Protein AF-0000000082425861 (afdb_homodimer)

Organism: NCBI:txid62609

Foldseek 3Di:
DVVVVVVVVVVVVVVVVVVCVVPPPFDKDWADWLDWADQDPFKIKTKTWIDTPPPPPPTKIFIDIATVPDDCPPPHGQWIFNASDKDKYDPDPAEMEIEEEAGTPHHDFWDWYATPVRHTGTHGYHYHYHHDD/DVVVVVVVVVVVVVVVVVVCVVPPPFDKDWADWLDWADQDPFKIKTKTWIDTPPPPDPTKIFIDIATVPDDCPPPHGQWIFNASDKDKYDPDPAEMEIEEEHGTPHHDFWDWYATPVGHTRTHGYHYHYHHDD

Sequence (266 aa):
MRKFMQVLLLLAVIAAGVLAWVFIPSHETIGQKTLEQALNDDYSLVGHRIYSTDPDAGNRFGYFILATGQSIEEQEPFLVTSDQFIRMEQTGDNTLSVTVNGRIYQYHNDLWVPKSDGKLQHFLVSATANYVRMRKFMQVLLLLAVIAAGVLAWVFIPSHETIGQKTLEQALNDDYSLVGHRIYSTDPDAGNRFGYFILATGQSIEEQEPFLVTSDQFIRMEQTGDNTLSVTVNGRIYQYHNDLWVPKSDGKLQHFLVSATANYVR

Secondary structure (DSSP, 8-state):
-HHHHHHHHHHHHHHHHHHHHHTS---EEEEEEEEEEESSSSEEEEEEEEEES-TT--SEEEEEEEETT---TT---SEEES-SS-EEEE-SSSEEEEEEES-EEEE--EEEEE-TTSPEEEEEEEEEEE---/-HHHHHHHHHHHHHHHHHHHHHTS---EEEEEEEEEEE-SSSEEEEEEEEEES-TT--SEEEEEEEETT---TT---SEEES-SS-EEEE-SSSEEEEEEES-EEEE--EEEEE-TTSPEEEEEEEEEEE---

Structure (mmCIF, N/CA/C/O backbone):
data_AF-0000000082425861-model_v1
#
loop_
_entity.id
_entity.type
_entity.pdbx_description
1 polymer 'Uncharacterized protein'
#
loop_
_atom_site.group_PDB
_atom_site.id
_atom_site.type_symbol
_atom_site.label_atom_id
_atom_site.label_alt_id
_atom_site.label_comp_id
_atom_site.label_asym_id
_atom_site.label_entity_id
_atom_site.label_seq_id
_atom_site.pdbx_PDB_ins_code
_atom_site.Cartn_x
_atom_site.Cartn_y
_atom_site.Cartn_z
_atom_site.occupancy
_atom_site.B_iso_or_equiv
_atom_site.auth_seq_id
_atom_site.auth_comp_id
_atom_site.auth_asym_id
_atom_site.auth_atom_id
_atom_site.pdbx_PDB_model_num
ATOM 1 N N . MET A 1 1 ? -10.916 44.69 21.604 1 58.37 1 MET A N 1
ATOM 2 C CA . MET A 1 1 ? -10.97 43.975 20.333 1 58.37 1 MET A CA 1
ATOM 3 C C . MET A 1 1 ? -9.636 43.301 20.03 1 58.37 1 MET A C 1
ATOM 5 O O . MET A 1 1 ? -9.603 42.178 19.525 1 58.37 1 MET A O 1
ATOM 9 N N . ARG A 1 2 ? -8.593 43.845 20.463 1 69.63 2 ARG A N 1
ATOM 10 C CA . ARG A 1 2 ? -7.244 43.343 20.217 1 69.63 2 ARG A CA 1
ATOM 11 C C . ARG A 1 2 ? -6.985 42.062 21.002 1 69.63 2 ARG A C 1
ATOM 13 O O . ARG A 1 2 ? -6.413 41.108 20.472 1 69.63 2 ARG A O 1
ATOM 20 N N . LYS A 1 3 ? -7.511 42.047 22.172 1 81.25 3 LYS A N 1
ATOM 21 C CA . LYS A 1 3 ? -7.306 40.879 23.025 1 81.25 3 LYS A CA 1
ATOM 22 C C . LYS A 1 3 ? -8.099 39.68 22.514 1 81.25 3 LYS A C 1
ATOM 24 O O . LYS A 1 3 ? -7.622 38.544 22.571 1 81.25 3 LYS A O 1
ATOM 29 N N . PHE A 1 4 ? -9.248 39.979 22.006 1 74.41 4 PHE A N 1
ATOM 30 C CA . PHE A 1 4 ? -10.106 38.933 21.463 1 74.41 4 PHE A CA 1
ATOM 31 C C . PHE A 1 4 ? -9.486 38.318 20.214 1 74.41 4 PHE A C 1
ATOM 33 O O . PHE A 1 4 ? -9.49 37.096 20.05 1 74.41 4 PHE A O 1
ATOM 40 N N . MET A 1 5 ? -8.941 39.154 19.445 1 71.5 5 MET A N 1
ATOM 41 C CA . MET A 1 5 ? -8.298 38.693 18.218 1 71.5 5 MET A CA 1
ATOM 42 C C . MET A 1 5 ? -7.065 37.853 18.532 1 71.5 5 MET A C 1
ATOM 44 O O . MET A 1 5 ? -6.802 36.854 17.86 1 71.5 5 MET A O 1
ATOM 48 N N . GLN A 1 6 ? -6.361 38.237 19.542 1 70.44 6 GLN A N 1
ATOM 49 C CA . GLN A 1 6 ? -5.179 37.495 19.965 1 70.44 6 GLN A CA 1
ATOM 50 C C . GLN A 1 6 ? -5.553 36.102 20.464 1 70.44 6 GLN A C 1
ATOM 52 O O . GLN A 1 6 ? -4.865 35.124 20.164 1 70.44 6 GLN A O 1
ATOM 57 N N . VAL A 1 7 ? -6.619 36.069 21.206 1 69.92 7 VAL A N 1
ATOM 58 C CA . VAL A 1 7 ? -7.092 34.802 21.754 1 69.92 7 VAL A CA 1
ATOM 59 C C . VAL A 1 7 ? -7.559 33.891 20.621 1 69.92 7 VAL A C 1
ATOM 61 O O . VAL A 1 7 ? -7.266 32.694 20.618 1 69.92 7 VAL A O 1
ATOM 64 N N . LEU A 1 8 ? -8.18 34.502 19.695 1 70.05 8 LEU A N 1
ATOM 65 C CA . LEU A 1 8 ? -8.671 33.739 18.552 1 70.05 8 LEU A CA 1
ATOM 66 C C . LEU A 1 8 ? -7.512 33.202 17.72 1 70.05 8 LEU A C 1
ATOM 68 O O . LEU A 1 8 ? -7.554 32.062 17.252 1 70.05 8 LEU A O 1
ATOM 72 N N . LEU A 1 9 ? -6.527 34.055 17.618 1 67.58 9 LEU A N 1
ATOM 73 C CA . LEU A 1 9 ? -5.341 33.646 16.874 1 67.58 9 LEU A CA 1
ATOM 74 C C . LEU A 1 9 ? -4.591 32.541 17.61 1 67.58 9 LEU A C 1
ATOM 76 O O . LEU A 1 9 ? -4.118 31.586 16.989 1 67.58 9 LEU A O 1
ATOM 80 N N . LEU A 1 10 ? -4.498 32.75 18.914 1 67.85 10 LEU A N 1
ATOM 81 C CA . LEU A 1 10 ? -3.844 31.721 19.715 1 67.85 10 LEU A CA 1
ATOM 82 C C . LEU A 1 10 ? -4.595 30.398 19.619 1 67.85 10 LEU A C 1
ATOM 84 O O . LEU A 1 10 ? -3.979 29.336 19.504 1 67.85 10 LEU A O 1
ATOM 88 N N . LEU A 1 11 ? -5.89 30.445 19.633 1 68.15 11 LEU A N 1
ATOM 89 C CA . LEU A 1 11 ? -6.719 29.249 19.53 1 68.15 11 LEU A CA 1
ATOM 90 C C . LEU A 1 11 ? -6.56 28.595 18.161 1 68.15 11 LEU A C 1
ATOM 92 O O . LEU A 1 11 ? -6.517 27.367 18.056 1 68.15 11 LEU A O 1
ATOM 96 N N . ALA A 1 12 ? -6.469 29.442 17.241 1 67.17 12 ALA A N 1
ATOM 97 C CA . ALA A 1 12 ? -6.285 28.947 15.879 1 67.17 12 ALA A CA 1
ATOM 98 C C . ALA A 1 12 ? -4.935 28.252 15.726 1 67.17 12 ALA A C 1
ATOM 100 O O . ALA A 1 12 ? -4.839 27.205 15.081 1 67.17 12 ALA A O 1
ATOM 101 N N . VAL A 1 13 ? -3.861 28.818 16.355 1 64.34 13 VAL A N 1
ATOM 102 C CA . VAL A 1 13 ? -2.527 28.23 16.321 1 64.34 13 VAL A CA 1
ATOM 103 C C . VAL A 1 13 ? -2.533 26.889 17.052 1 64.34 13 VAL A C 1
ATOM 105 O O . VAL A 1 13 ? -1.94 25.916 16.583 1 64.34 13 VAL A O 1
ATOM 108 N N . ILE A 1 14 ? -3.195 26.838 18.127 1 67.62 14 ILE A N 1
ATOM 109 C CA . ILE A 1 14 ? -3.291 25.601 18.893 1 67.62 14 ILE A CA 1
ATOM 110 C C . ILE A 1 14 ? -4.058 24.554 18.088 1 67.62 14 ILE A C 1
ATOM 112 O O . ILE A 1 14 ? -3.651 23.392 18.022 1 67.62 14 ILE A O 1
ATOM 116 N N . ALA A 1 15 ? -5.116 25.019 17.505 1 66.11 15 ALA A N 1
ATOM 117 C CA . ALA A 1 15 ? -5.923 24.104 16.702 1 66.11 15 ALA A CA 1
ATOM 118 C C . ALA A 1 15 ? -5.126 23.564 15.518 1 66.11 15 ALA A C 1
ATOM 120 O O . ALA A 1 15 ? -5.185 22.37 15.215 1 66.11 15 ALA A O 1
ATOM 121 N N . ALA A 1 16 ? -4.382 24.415 15.003 1 62.02 16 ALA A N 1
ATOM 122 C CA . ALA A 1 16 ? -3.538 24.025 13.877 1 62.02 16 ALA A CA 1
ATOM 123 C C . ALA A 1 16 ? -2.452 23.047 14.319 1 62.02 16 ALA A C 1
ATOM 125 O O . ALA A 1 16 ? -2.153 22.081 13.613 1 62.02 16 ALA A O 1
ATOM 126 N N . GLY A 1 17 ? -1.834 23.321 15.345 1 59.43 17 GLY A N 1
ATOM 127 C CA . GLY A 1 17 ? -0.84 22.417 15.9 1 59.43 17 GLY A CA 1
ATOM 128 C C . GLY A 1 17 ? -1.382 21.026 16.171 1 59.43 17 GLY A C 1
ATOM 129 O O . GLY A 1 17 ? -0.734 20.028 15.848 1 59.43 17 GLY A O 1
ATOM 130 N N . VAL A 1 18 ? -2.569 21.045 16.688 1 57.94 18 VAL A N 1
ATOM 131 C CA . VAL A 1 18 ? -3.197 19.765 16.998 1 57.94 18 VAL A CA 1
ATOM 132 C C . VAL A 1 18 ? -3.554 19.038 15.704 1 57.94 18 VAL A C 1
ATOM 134 O O . VAL A 1 18 ? -3.343 17.828 15.585 1 57.94 18 VAL A O 1
ATOM 137 N N . LEU A 1 19 ? -4.061 19.772 14.861 1 57.15 19 LEU A N 1
ATOM 138 C CA . LEU A 1 19 ? -4.434 19.172 13.585 1 57.15 19 LEU A CA 1
ATOM 139 C C . LEU A 1 19 ? -3.209 18.617 12.866 1 57.15 19 LEU A C 1
ATOM 141 O O . LEU A 1 19 ? -3.27 17.541 12.267 1 57.15 19 LEU A O 1
ATOM 145 N N . ALA A 1 20 ? -2.157 19.37 13.004 1 55.64 20 ALA A N 1
ATOM 146 C CA . ALA A 1 20 ? -0.908 18.912 12.401 1 55.64 20 ALA A CA 1
ATOM 147 C C . ALA A 1 20 ? -0.399 17.648 13.089 1 55.64 20 ALA A C 1
ATOM 149 O O . ALA A 1 20 ? 0.132 16.748 12.433 1 55.64 20 ALA A O 1
ATOM 150 N N . TRP A 1 21 ? -0.536 17.83 14.368 1 51.58 21 TRP A N 1
ATOM 151 C CA . TRP A 1 21 ? -0.08 16.686 15.151 1 51.58 21 TRP A CA 1
ATOM 152 C C . TRP A 1 21 ? -0.867 15.431 14.791 1 51.58 21 TRP A C 1
ATOM 154 O O . TRP A 1 21 ? -0.301 14.339 14.706 1 51.58 21 TRP A O 1
ATOM 164 N N . VAL A 1 22 ? -2.088 15.641 14.665 1 48.72 22 VAL A N 1
ATOM 165 C CA . VAL A 1 22 ? -2.946 14.498 14.372 1 48.72 22 VAL A CA 1
ATOM 166 C C . VAL A 1 22 ? -2.663 13.987 12.961 1 48.72 22 VAL A C 1
ATOM 168 O O . VAL A 1 22 ? -2.747 12.785 12.7 1 48.72 22 VAL A O 1
ATOM 171 N N . PHE A 1 23 ? -2.517 14.921 12.143 1 48.76 23 PHE A N 1
ATOM 172 C CA . PHE A 1 23 ? -2.309 14.526 10.755 1 48.76 23 PHE A CA 1
ATOM 173 C C . PHE A 1 23 ? -0.878 14.047 10.537 1 48.76 23 PHE A C 1
ATOM 175 O O . PHE A 1 23 ? -0.433 13.904 9.397 1 48.76 23 PHE A O 1
ATOM 182 N N . ILE A 1 24 ? -0.063 14.131 11.579 1 48.41 24 ILE A N 1
ATOM 183 C CA . ILE A 1 24 ? 1.261 13.549 11.389 1 48.41 24 ILE A CA 1
ATOM 184 C C . ILE A 1 24 ? 1.13 12.058 11.083 1 48.41 24 ILE A C 1
ATOM 186 O O . ILE A 1 24 ? 0.538 11.308 11.862 1 48.41 24 ILE A O 1
ATOM 190 N N . PRO A 1 25 ? 1.159 11.667 9.877 1 51.42 25 PRO A N 1
ATOM 191 C CA . PRO A 1 25 ? 1.16 10.222 9.632 1 51.42 25 PRO A CA 1
ATOM 192 C C . PRO A 1 25 ? 1.875 9.438 10.73 1 51.42 25 PRO A C 1
ATOM 194 O O . PRO A 1 25 ? 2.742 9.983 11.418 1 51.42 25 PRO A O 1
ATOM 197 N N . SER A 1 26 ? 1.194 8.423 11.371 1 52.88 26 SER A N 1
ATOM 198 C CA . SER A 1 26 ? 1.84 7.559 12.354 1 52.88 26 SER A CA 1
ATOM 199 C C . SER A 1 26 ? 3.318 7.365 12.031 1 52.88 26 SER A C 1
ATOM 201 O O . SER A 1 26 ? 3.682 7.134 10.876 1 52.88 26 SER A O 1
ATOM 203 N N . HIS A 1 27 ? 4.111 8.057 12.713 1 62.39 27 HIS A N 1
ATOM 204 C CA . HIS A 1 27 ? 5.554 7.912 12.556 1 62.39 27 HIS A CA 1
ATOM 205 C C . HIS A 1 27 ? 5.986 6.462 12.747 1 62.39 27 HIS A C 1
ATOM 207 O O . HIS A 1 27 ? 5.606 5.821 13.73 1 62.39 27 HIS A O 1
ATOM 213 N N . GLU A 1 28 ? 6.081 5.832 11.622 1 72.2 28 GLU A N 1
ATOM 214 C CA . GLU A 1 28 ? 6.692 4.507 11.654 1 72.2 28 GLU A CA 1
ATOM 215 C C . GLU A 1 28 ? 8.21 4.601 11.767 1 72.2 28 GLU A C 1
ATOM 217 O O . GLU A 1 28 ? 8.834 5.454 11.131 1 72.2 28 GLU A O 1
ATOM 222 N N . THR A 1 29 ? 8.704 4.038 12.909 1 80.48 29 THR A N 1
ATOM 223 C CA . THR A 1 29 ? 10.15 3.997 13.097 1 80.48 29 THR A CA 1
ATOM 224 C C . THR A 1 29 ? 10.709 2.636 12.694 1 80.48 29 THR A C 1
ATOM 226 O O . THR A 1 29 ? 10.087 1.603 12.95 1 80.48 29 THR A O 1
ATOM 229 N N . ILE A 1 30 ? 11.761 2.759 12.051 1 84.82 30 ILE A N 1
ATOM 230 C CA . ILE A 1 30 ? 12.415 1.534 11.602 1 84.82 30 ILE A CA 1
ATOM 231 C C . ILE A 1 30 ? 13.289 0.975 12.722 1 84.82 30 ILE A C 1
ATOM 233 O O . ILE A 1 30 ? 14.128 1.688 13.278 1 84.82 30 ILE A O 1
ATOM 237 N N . GLY A 1 31 ? 13.091 -0.261 13.094 1 88.97 31 GLY A N 1
ATOM 238 C CA . GLY A 1 31 ? 13.843 -0.923 14.149 1 88.97 31 GLY A CA 1
ATOM 239 C C . GLY A 1 31 ? 15.013 -1.736 13.628 1 88.97 31 GLY A C 1
ATOM 240 O O . GLY A 1 31 ? 15.67 -1.34 12.663 1 88.97 31 GLY A O 1
ATOM 241 N N . GLN A 1 32 ? 15.294 -2.849 14.277 1 90.69 32 GLN A N 1
ATOM 242 C CA . GLN A 1 32 ? 16.458 -3.672 13.964 1 90.69 32 GLN A CA 1
ATOM 243 C C . GLN A 1 32 ? 16.269 -4.412 12.643 1 90.69 32 GLN A C 1
ATOM 245 O O . GLN A 1 32 ? 15.139 -4.698 12.242 1 90.69 32 GLN A O 1
ATOM 250 N N . LYS A 1 33 ? 17.385 -4.753 12.063 1 93.67 33 LYS A N 1
ATOM 251 C CA . LYS A 1 33 ? 17.385 -5.579 10.859 1 93.67 33 LYS A CA 1
ATOM 252 C C . LYS A 1 33 ? 16.979 -7.015 11.176 1 93.67 33 LYS A C 1
ATOM 254 O O . LYS A 1 33 ? 17.486 -7.613 12.128 1 93.67 33 LYS A O 1
ATOM 259 N N . THR A 1 34 ? 16.019 -7.544 10.326 1 94.13 34 THR A N 1
ATOM 260 C CA . THR A 1 34 ? 15.519 -8.891 10.577 1 94.13 34 THR A CA 1
ATOM 261 C C . THR A 1 34 ? 15.856 -9.819 9.413 1 94.13 34 THR A C 1
ATOM 263 O O . THR A 1 34 ? 15.811 -11.043 9.554 1 94.13 34 THR A O 1
ATOM 266 N N . LEU A 1 35 ? 16.174 -9.222 8.333 1 94.27 35 LEU A N 1
ATOM 267 C CA . LEU A 1 35 ? 16.461 -10.021 7.147 1 94.27 35 LEU A CA 1
ATOM 268 C C . LEU A 1 35 ? 17.446 -9.301 6.232 1 94.27 35 LEU A C 1
ATOM 270 O O . LEU A 1 35 ? 17.384 -8.079 6.084 1 94.27 35 LEU A O 1
ATOM 274 N N . GLU A 1 36 ? 18.388 -10.029 5.616 1 93.37 36 GLU A N 1
ATOM 275 C CA . GLU A 1 36 ? 19.267 -9.564 4.547 1 93.37 36 GLU A CA 1
ATOM 276 C C . GLU A 1 36 ? 19.533 -10.671 3.531 1 93.37 36 GLU A C 1
ATOM 278 O O . GLU A 1 36 ? 20.084 -11.718 3.876 1 93.37 36 GLU A O 1
ATOM 283 N N . GLN A 1 37 ? 19.084 -10.433 2.449 1 93.76 37 GLN A N 1
ATOM 284 C CA . GLN A 1 37 ? 19.252 -11.407 1.376 1 93.76 37 GLN A CA 1
ATOM 285 C C . GLN A 1 37 ? 19.876 -10.764 0.141 1 93.76 37 GLN A C 1
ATOM 287 O O . GLN A 1 37 ? 19.313 -9.827 -0.429 1 93.76 37 GLN A O 1
ATOM 292 N N . ALA A 1 38 ? 20.949 -11.346 -0.316 1 93.18 38 ALA A N 1
ATOM 293 C CA . ALA A 1 38 ? 21.555 -10.841 -1.545 1 93.18 38 ALA A CA 1
ATOM 294 C C . ALA A 1 38 ? 20.712 -11.206 -2.763 1 93.18 38 ALA A C 1
ATOM 296 O O . ALA A 1 38 ? 20.371 -12.374 -2.962 1 93.18 38 ALA A O 1
ATOM 297 N N . LEU A 1 39 ? 20.313 -10.22 -3.484 1 93.68 39 LEU A N 1
ATOM 298 C CA . LEU A 1 39 ? 19.606 -10.469 -4.735 1 93.68 39 LEU A CA 1
ATOM 299 C C . LEU A 1 39 ? 20.587 -10.724 -5.874 1 93.68 39 LEU A C 1
ATOM 301 O O . LEU A 1 39 ? 20.338 -11.569 -6.737 1 93.68 39 LEU A O 1
ATOM 305 N N . ASN A 1 40 ? 21.684 -10.027 -5.88 1 92.06 40 ASN A N 1
ATOM 306 C CA . ASN A 1 40 ? 22.844 -10.157 -6.755 1 92.06 40 ASN A CA 1
ATOM 307 C C . ASN A 1 40 ? 24.064 -9.446 -6.177 1 92.06 40 ASN A C 1
ATOM 309 O O . ASN A 1 40 ? 24.129 -9.194 -4.972 1 92.06 40 ASN A O 1
ATOM 313 N N . ASP A 1 41 ? 25.036 -9.19 -7.025 1 90.77 41 ASP A N 1
ATOM 314 C CA . ASP A 1 41 ? 26.277 -8.605 -6.526 1 90.77 41 ASP A CA 1
ATOM 315 C C . ASP A 1 41 ? 26.081 -7.136 -6.158 1 90.77 41 ASP A C 1
ATOM 317 O O . ASP A 1 41 ? 26.842 -6.583 -5.361 1 90.77 41 ASP A O 1
ATOM 321 N N . ASP A 1 42 ? 24.946 -6.587 -6.614 1 92.19 42 ASP A N 1
ATOM 322 C CA . ASP A 1 42 ? 24.826 -5.135 -6.526 1 92.19 42 ASP A CA 1
ATOM 323 C C . ASP A 1 42 ? 23.673 -4.734 -5.608 1 92.19 42 ASP A C 1
ATOM 325 O O . ASP A 1 42 ? 23.639 -3.61 -5.102 1 92.19 42 ASP A O 1
ATOM 329 N N . TYR A 1 43 ? 22.718 -5.692 -5.396 1 93.94 43 TYR A N 1
ATOM 330 C CA . TYR A 1 43 ? 21.519 -5.319 -4.655 1 93.94 43 TYR A CA 1
ATOM 331 C C . TYR A 1 43 ? 21.162 -6.382 -3.624 1 93.94 43 TYR A C 1
ATOM 333 O O . TYR A 1 43 ? 21.449 -7.566 -3.819 1 93.94 43 TYR A O 1
ATOM 341 N N . SER A 1 44 ? 20.53 -5.889 -2.507 1 94.19 44 SER A N 1
ATOM 342 C CA . SER A 1 44 ? 20.07 -6.775 -1.442 1 94.19 44 SER A CA 1
ATOM 343 C C . SER A 1 44 ? 18.667 -6.398 -0.977 1 94.19 44 SER A C 1
ATOM 345 O O . SER A 1 44 ? 18.278 -5.23 -1.046 1 94.19 44 SER A O 1
ATOM 347 N N . LEU A 1 45 ? 17.957 -7.451 -0.58 1 96.1 45 LEU A N 1
ATOM 348 C CA . LEU A 1 45 ? 16.705 -7.272 0.147 1 96.1 45 LEU A CA 1
ATOM 349 C C . LEU A 1 45 ? 16.957 -7.165 1.647 1 96.1 45 LEU A C 1
ATOM 351 O O . LEU A 1 45 ? 17.55 -8.064 2.247 1 96.1 45 LEU A O 1
ATOM 355 N N . VAL A 1 46 ? 16.542 -6.045 2.213 1 95.7 46 VAL A N 1
ATOM 356 C CA . VAL A 1 46 ? 16.759 -5.831 3.64 1 95.7 46 VAL A CA 1
ATOM 357 C C . VAL A 1 46 ? 15.418 -5.63 4.342 1 95.7 46 VAL A C 1
ATOM 359 O O . VAL A 1 46 ? 14.597 -4.821 3.905 1 95.7 46 VAL A O 1
ATOM 362 N N . GLY A 1 47 ? 15.228 -6.403 5.356 1 95.7 47 GLY A N 1
ATOM 363 C CA . GLY A 1 47 ? 14.03 -6.285 6.171 1 95.7 47 GLY A CA 1
ATOM 364 C C . GLY A 1 47 ? 14.3 -5.716 7.551 1 95.7 47 GLY A C 1
ATOM 365 O O . GLY A 1 47 ? 15.318 -6.033 8.17 1 95.7 47 GLY A O 1
ATOM 366 N N . HIS A 1 48 ? 13.441 -4.842 8.013 1 94.68 48 HIS A N 1
ATOM 367 C CA . HIS A 1 48 ? 13.521 -4.258 9.348 1 94.68 48 HIS A CA 1
ATOM 368 C C . HIS A 1 48 ? 12.179 -4.339 10.066 1 94.68 48 HIS A C 1
ATOM 370 O O . HIS A 1 48 ? 11.125 -4.303 9.427 1 94.68 48 HIS A O 1
ATOM 376 N N . ARG A 1 49 ? 12.282 -4.351 11.362 1 92.88 49 ARG A N 1
ATOM 377 C CA . ARG A 1 49 ? 11.057 -4.227 12.146 1 92.88 49 ARG A CA 1
ATOM 378 C C . ARG A 1 49 ? 10.514 -2.803 12.092 1 92.88 49 ARG A C 1
ATOM 380 O O . ARG A 1 49 ? 11.283 -1.84 12.079 1 92.88 49 ARG A O 1
ATOM 387 N N . ILE A 1 50 ? 9.203 -2.704 11.979 1 89.92 50 ILE A N 1
ATOM 388 C CA . ILE A 1 50 ? 8.555 -1.397 11.978 1 89.92 50 ILE A CA 1
ATOM 389 C C . ILE A 1 50 ? 7.753 -1.218 13.265 1 89.92 50 ILE A C 1
ATOM 391 O O . ILE A 1 50 ? 6.937 -2.073 13.62 1 89.92 50 ILE A O 1
ATOM 395 N N . TYR A 1 51 ? 8.06 -0.124 13.936 1 83.52 51 TYR A N 1
ATOM 396 C CA . TYR A 1 51 ? 7.298 0.227 15.129 1 83.52 51 TYR A CA 1
ATOM 397 C C . TYR A 1 51 ? 6.296 1.336 14.83 1 83.52 51 TYR A C 1
ATOM 399 O O . TYR A 1 51 ? 6.624 2.31 14.149 1 83.52 51 TYR A O 1
ATOM 407 N N . SER A 1 52 ? 5.083 1.038 15.019 1 72.17 52 SER A N 1
ATOM 408 C CA . SER A 1 52 ? 4.047 2.044 14.807 1 72.17 52 SER A CA 1
ATOM 409 C C . SER A 1 52 ? 3.48 2.542 16.132 1 72.17 52 SER A C 1
ATOM 411 O O . SER A 1 52 ? 3.45 1.802 17.118 1 72.17 52 SER A O 1
ATOM 413 N N . THR A 1 53 ? 3.259 3.804 16.161 1 68.1 53 THR A N 1
ATOM 414 C CA . THR A 1 53 ? 2.638 4.371 17.353 1 68.1 53 THR A CA 1
ATOM 415 C C . THR A 1 53 ? 1.225 3.825 17.537 1 68.1 53 THR A C 1
ATOM 417 O O . THR A 1 53 ? 0.601 4.042 18.578 1 68.1 53 THR A O 1
ATOM 420 N N . ASP A 1 54 ? 0.843 3.162 16.479 1 61.43 54 ASP A N 1
ATOM 421 C CA . ASP A 1 54 ? -0.45 2.497 16.613 1 61.43 54 ASP A CA 1
ATOM 422 C C . ASP A 1 54 ? -0.319 1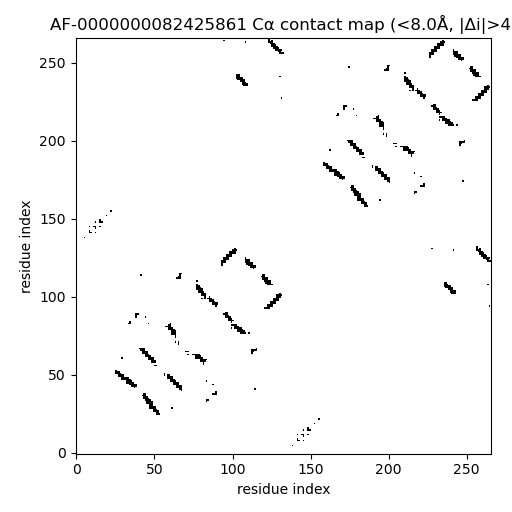.194 17.398 1 61.43 54 ASP A C 1
ATOM 424 O O . ASP A 1 54 ? 0.377 0.272 16.968 1 61.43 54 ASP A O 1
ATOM 428 N N . PRO A 1 55 ? -0.814 1.191 18.587 1 58.73 55 PRO A N 1
ATOM 429 C CA . PRO A 1 55 ? -0.662 0.016 19.449 1 58.73 55 PRO A CA 1
ATOM 430 C C . PRO A 1 55 ? -1.253 -1.249 18.832 1 58.73 55 PRO A C 1
ATOM 432 O O . PRO A 1 55 ? -0.873 -2.36 19.209 1 58.73 55 PRO A O 1
ATOM 435 N N . ASP A 1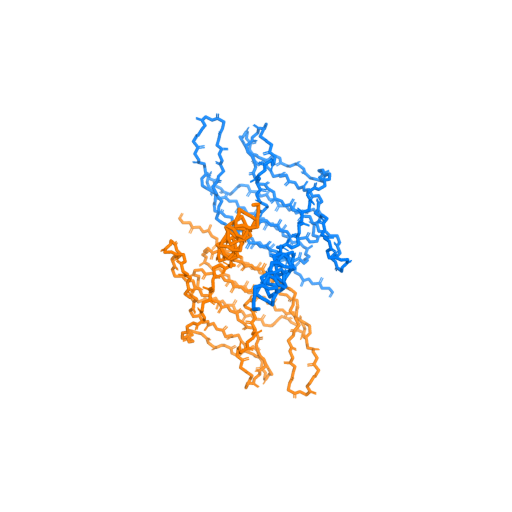 56 ? -2.173 -0.999 17.913 1 59.41 56 ASP A N 1
ATOM 436 C CA . ASP A 1 56 ? -2.832 -2.175 17.354 1 59.41 56 ASP A CA 1
ATOM 437 C C . ASP A 1 56 ? -2.053 -2.726 16.161 1 59.41 56 ASP A C 1
ATOM 439 O O . ASP A 1 56 ? -2.491 -3.681 15.515 1 59.41 56 ASP A O 1
ATOM 443 N N . ALA A 1 57 ? -0.958 -1.941 16.103 1 63.8 57 ALA A N 1
ATOM 444 C CA . ALA A 1 57 ? -0.192 -2.393 14.944 1 63.8 57 ALA A CA 1
ATOM 445 C C . ALA A 1 57 ? 0.663 -3.609 15.292 1 63.8 57 ALA A C 1
ATOM 447 O O . ALA A 1 57 ? 1.329 -3.631 16.329 1 63.8 57 ALA A O 1
ATOM 448 N N . GLY A 1 58 ? 0.168 -4.9 15.231 1 70.67 58 GLY A N 1
ATOM 449 C CA . GLY A 1 58 ? 0.952 -6.114 15.387 1 70.67 58 GLY A CA 1
ATOM 450 C C . GLY A 1 58 ? 2.362 -5.988 14.841 1 70.67 58 GLY A C 1
ATOM 451 O O . GLY A 1 58 ? 2.864 -4.878 14.652 1 70.67 58 GLY A O 1
ATOM 452 N N . ASN A 1 59 ? 3.068 -7.048 14.897 1 85.07 59 ASN A N 1
ATOM 453 C CA . ASN A 1 59 ? 4.419 -7.087 14.346 1 85.07 59 ASN A CA 1
ATOM 454 C C . ASN A 1 59 ? 4.427 -6.744 12.859 1 85.07 59 ASN A C 1
ATOM 456 O O . ASN A 1 59 ? 3.74 -7.388 12.064 1 85.07 59 ASN A O 1
ATOM 460 N N . ARG A 1 60 ? 5.132 -5.644 12.566 1 91.87 60 ARG A N 1
ATOM 461 C CA . ARG A 1 60 ? 5.252 -5.244 11.168 1 91.87 60 ARG A CA 1
ATOM 462 C C . ARG A 1 60 ? 6.713 -5.203 10.733 1 91.87 60 ARG A C 1
ATOM 464 O O . ARG A 1 60 ? 7.58 -4.768 11.493 1 91.87 60 ARG A O 1
ATOM 471 N N . PHE A 1 61 ? 6.922 -5.677 9.574 1 95.3 61 PHE A N 1
ATOM 472 C CA . PHE A 1 61 ? 8.254 -5.678 8.98 1 95.3 61 PHE A CA 1
ATOM 473 C C . PHE A 1 61 ? 8.265 -4.89 7.675 1 95.3 61 PHE A C 1
ATOM 475 O O . PHE A 1 61 ? 7.387 -5.069 6.829 1 95.3 61 PHE A O 1
ATOM 482 N N . GLY A 1 62 ? 9.214 -4.054 7.55 1 95.83 62 GLY A N 1
ATOM 483 C CA . GLY A 1 62 ? 9.412 -3.297 6.324 1 95.83 62 GLY A CA 1
ATOM 484 C C . GLY A 1 62 ? 10.577 -3.8 5.493 1 95.83 62 GLY A C 1
ATOM 485 O O . GLY A 1 62 ? 11.639 -4.119 6.032 1 95.83 62 GLY A O 1
ATOM 486 N N . TYR A 1 63 ? 10.346 -3.899 4.213 1 96.93 63 TYR A N 1
ATOM 487 C CA . TYR A 1 63 ? 11.371 -4.438 3.326 1 96.93 63 TYR A CA 1
ATOM 488 C C . TYR A 1 63 ? 11.814 -3.394 2.307 1 96.93 63 TYR A C 1
ATOM 490 O O . TYR A 1 63 ? 10.99 -2.644 1.779 1 96.93 63 TYR A O 1
ATOM 498 N N . PHE A 1 64 ? 13.128 -3.435 2.014 1 96.12 64 PHE A N 1
ATOM 499 C CA . PHE A 1 64 ? 13.798 -2.489 1.128 1 96.12 64 PHE A CA 1
ATOM 500 C C . PHE A 1 64 ? 14.695 -3.22 0.135 1 96.12 64 PHE A C 1
ATOM 502 O O . PHE A 1 64 ? 15.232 -4.286 0.443 1 96.12 64 PHE A O 1
ATOM 509 N N . ILE A 1 65 ? 14.793 -2.65 -0.972 1 95.79 65 ILE A N 1
ATOM 510 C CA . ILE A 1 65 ? 15.851 -3.039 -1.897 1 95.79 65 ILE A CA 1
ATOM 511 C C . ILE A 1 65 ? 16.943 -1.971 -1.91 1 95.79 65 ILE A C 1
ATOM 513 O O . ILE A 1 65 ? 16.673 -0.802 -2.194 1 95.79 65 ILE A O 1
ATOM 517 N N . LEU A 1 66 ? 18.134 -2.444 -1.604 1 93.59 66 LEU A N 1
ATOM 518 C CA . LEU A 1 66 ? 19.231 -1.492 -1.476 1 93.59 66 LEU A CA 1
ATOM 519 C C . LEU A 1 66 ? 20.441 -1.944 -2.287 1 93.59 66 LEU A C 1
ATOM 521 O O . LEU A 1 66 ? 20.69 -3.144 -2.421 1 93.59 66 LEU A O 1
ATOM 525 N N . ALA A 1 67 ? 21.109 -0.953 -2.709 1 91.37 67 ALA A N 1
ATOM 526 C CA . ALA A 1 67 ? 22.427 -1.272 -3.254 1 91.37 67 ALA A CA 1
ATOM 527 C C . ALA A 1 67 ? 23.38 -1.726 -2.152 1 91.37 67 ALA A C 1
ATOM 529 O O . ALA A 1 67 ? 23.253 -1.305 -1 1 91.37 67 ALA A O 1
ATOM 530 N N . THR A 1 68 ? 24.24 -2.635 -2.558 1 85.43 68 THR A N 1
ATOM 531 C CA . THR A 1 68 ? 25.19 -3.175 -1.592 1 85.43 68 THR A CA 1
ATOM 532 C C . THR A 1 68 ? 25.939 -2.049 -0.884 1 85.43 68 THR A C 1
ATOM 534 O O . THR A 1 68 ? 26.528 -1.184 -1.534 1 85.43 68 THR A O 1
ATOM 537 N N . GLY A 1 69 ? 25.83 -2.035 0.428 1 79.82 69 GLY A N 1
ATOM 538 C CA . GLY A 1 69 ? 26.568 -1.071 1.229 1 79.82 69 GLY A CA 1
ATOM 539 C C . GLY A 1 69 ? 25.788 0.202 1.497 1 79.82 69 GLY A C 1
ATOM 540 O O . GLY A 1 69 ? 26.264 1.089 2.209 1 79.82 69 GLY A O 1
ATOM 541 N N . GLN A 1 70 ? 24.598 0.326 0.946 1 85.56 70 GLN A N 1
ATOM 542 C CA . GLN A 1 70 ? 23.788 1.523 1.147 1 85.56 70 GLN A CA 1
ATOM 543 C C . GLN A 1 70 ? 22.924 1.399 2.399 1 85.56 70 GLN A C 1
ATOM 545 O O . GLN A 1 70 ? 22.559 0.292 2.8 1 85.56 70 GLN A O 1
ATOM 550 N N . SER A 1 71 ? 22.684 2.534 2.937 1 84.11 71 SER A N 1
ATOM 551 C CA . SER A 1 71 ? 21.872 2.581 4.149 1 84.11 71 SER A CA 1
ATOM 552 C C . SER A 1 71 ? 20.393 2.752 3.817 1 84.11 71 SER A C 1
ATOM 554 O O . SER A 1 71 ? 20.045 3.183 2.715 1 84.11 71 SER A O 1
ATOM 556 N N . ILE A 1 72 ? 19.578 2.405 4.841 1 83.48 72 ILE A N 1
ATOM 557 C CA . ILE A 1 72 ? 18.133 2.528 4.675 1 83.48 72 ILE A CA 1
ATOM 558 C C . ILE A 1 72 ? 17.694 3.95 5.014 1 83.48 72 ILE A C 1
ATOM 560 O O . ILE A 1 72 ? 16.51 4.281 4.914 1 83.48 72 ILE A O 1
ATOM 564 N N . GLU A 1 73 ? 18.647 4.8 5.254 1 78.48 73 GLU A N 1
ATOM 565 C CA . GLU A 1 73 ? 18.299 6.14 5.719 1 78.48 73 GLU A CA 1
ATOM 566 C C . GLU A 1 73 ? 17.49 6.895 4.669 1 78.48 73 GLU A C 1
ATOM 568 O O . GLU A 1 73 ? 17.863 6.927 3.495 1 78.48 73 GLU A O 1
ATOM 573 N N . GLU A 1 74 ? 16.326 7.387 5.048 1 74.74 74 GLU A N 1
ATOM 574 C CA . GLU A 1 74 ? 15.44 8.227 4.248 1 74.74 74 GLU A CA 1
ATOM 575 C C . GLU A 1 74 ? 14.71 7.406 3.188 1 74.74 74 GLU A C 1
ATOM 577 O O . GLU A 1 74 ? 14.099 7.964 2.275 1 74.74 74 GLU A O 1
ATOM 582 N N . GLN A 1 75 ? 14.898 6.117 3.285 1 83.54 75 GLN A N 1
ATOM 583 C CA . GLN A 1 75 ? 14.181 5.282 2.329 1 83.54 75 GLN A CA 1
ATOM 584 C C . GLN A 1 75 ? 12.848 4.809 2.902 1 83.54 75 GLN A C 1
ATOM 586 O O . GLN A 1 75 ? 12.661 4.794 4.121 1 83.54 75 GLN A O 1
ATOM 591 N N . GLU A 1 76 ? 11.971 4.536 1.977 1 86.8 76 GLU A N 1
ATOM 592 C CA . GLU A 1 76 ? 10.686 3.955 2.356 1 86.8 76 GLU A CA 1
ATOM 593 C C . GLU A 1 76 ? 10.579 2.505 1.894 1 86.8 76 GLU A C 1
ATOM 595 O O . GLU A 1 76 ? 11.011 2.165 0.791 1 86.8 76 GLU A O 1
ATOM 600 N N . PRO A 1 77 ? 10.049 1.67 2.802 1 94.34 77 PRO A N 1
ATOM 601 C CA . PRO A 1 77 ? 9.874 0.285 2.36 1 94.34 77 PRO A CA 1
ATOM 602 C C . PRO A 1 77 ? 8.87 0.152 1.217 1 94.34 77 PRO A C 1
ATOM 604 O O . PRO A 1 77 ? 7.891 0.9 1.161 1 94.34 77 PRO A O 1
ATOM 607 N N . PHE A 1 78 ? 9.133 -0.748 0.356 1 96 78 PHE A N 1
ATOM 608 C CA . PHE A 1 78 ? 8.181 -1.001 -0.719 1 96 78 PHE A CA 1
ATOM 609 C C . PHE A 1 78 ? 7.108 -1.986 -0.272 1 96 78 PHE A C 1
ATOM 611 O O . PHE A 1 78 ? 6.059 -2.1 -0.909 1 96 78 PHE A O 1
ATOM 618 N N . LEU A 1 79 ? 7.375 -2.696 0.834 1 97.18 79 LEU A N 1
ATOM 619 C CA . LEU A 1 79 ? 6.491 -3.726 1.369 1 97.18 79 LEU A CA 1
ATOM 620 C C . LEU A 1 79 ? 6.491 -3.703 2.894 1 97.18 79 LEU A C 1
ATOM 622 O O . LEU A 1 79 ? 7.554 -3.723 3.519 1 97.18 79 LEU A O 1
ATOM 626 N N . VAL A 1 80 ? 5.375 -3.528 3.488 1 94.87 80 VAL A N 1
ATOM 627 C CA . VAL A 1 80 ? 5.172 -3.678 4.925 1 94.87 80 VAL A CA 1
ATOM 628 C C . VAL A 1 80 ? 4.212 -4.835 5.194 1 94.87 80 VAL A C 1
ATOM 630 O O . VAL A 1 80 ? 3.082 -4.839 4.701 1 94.87 80 VAL A O 1
ATOM 633 N N . THR A 1 81 ? 4.708 -5.794 5.936 1 96.01 81 THR A N 1
ATOM 634 C CA . THR A 1 81 ? 3.937 -7.02 6.106 1 96.01 81 THR A CA 1
ATOM 635 C C . THR A 1 81 ? 4.182 -7.626 7.485 1 96.01 81 THR A C 1
ATOM 637 O O . THR A 1 81 ? 5.107 -7.22 8.192 1 96.01 81 THR A O 1
ATOM 640 N N . SER A 1 82 ? 3.34 -8.524 7.841 1 93.89 82 SER A N 1
ATOM 641 C CA . SER A 1 82 ? 3.521 -9.28 9.075 1 93.89 82 SER A CA 1
ATOM 642 C C . SER A 1 82 ? 4.495 -10.437 8.877 1 93.89 82 SER A C 1
ATOM 644 O O . SER A 1 82 ? 4.949 -11.047 9.848 1 93.89 82 SER A O 1
ATOM 646 N N . ASP A 1 83 ? 4.837 -10.748 7.564 1 95.02 83 ASP A N 1
ATOM 647 C CA . ASP A 1 83 ? 5.727 -11.854 7.224 1 95.02 83 ASP A CA 1
ATOM 648 C C . ASP A 1 83 ? 7.184 -11.492 7.503 1 95.02 83 ASP A C 1
ATOM 650 O O . ASP A 1 83 ? 7.748 -10.613 6.848 1 95.02 83 ASP A O 1
ATOM 654 N N . GLN A 1 84 ? 7.848 -12.195 8.359 1 94.01 84 GLN A N 1
ATOM 655 C CA . GLN A 1 84 ? 9.228 -11.888 8.721 1 94.01 84 GLN A CA 1
ATOM 656 C C . GLN A 1 84 ? 10.211 -12.591 7.789 1 94.01 84 GLN A C 1
ATOM 658 O O . GLN A 1 84 ? 11.415 -12.331 7.837 1 94.01 84 GLN A O 1
ATOM 663 N N . PHE A 1 85 ? 9.593 -13.524 6.994 1 91.61 85 PHE A N 1
ATOM 664 C CA . PHE A 1 85 ? 10.479 -14.313 6.146 1 91.61 85 PHE A CA 1
ATOM 665 C C . PHE A 1 85 ? 9.995 -14.305 4.701 1 91.61 85 PHE A C 1
ATOM 667 O O . PHE A 1 85 ? 9.645 -15.352 4.152 1 91.61 85 PHE A O 1
ATOM 674 N N . ILE A 1 86 ? 10.052 -13.135 4.117 1 95.26 86 ILE A N 1
ATOM 675 C CA . ILE A 1 86 ? 9.631 -13.127 2.721 1 95.26 86 ILE A CA 1
ATOM 676 C C . ILE A 1 86 ? 10.747 -13.686 1.842 1 95.26 86 ILE A C 1
ATOM 678 O O . ILE A 1 86 ? 11.912 -13.711 2.247 1 95.26 86 ILE A O 1
ATOM 682 N N . ARG A 1 87 ? 10.36 -14.173 0.716 1 94.39 87 ARG A N 1
ATOM 683 C CA . ARG A 1 87 ? 11.324 -14.676 -0.258 1 94.39 87 ARG A CA 1
ATOM 684 C C . ARG A 1 87 ? 11.293 -13.845 -1.537 1 94.39 87 ARG A C 1
ATOM 686 O O . ARG A 1 87 ? 10.219 -13.515 -2.043 1 94.39 87 ARG A O 1
ATOM 693 N N . MET A 1 88 ? 12.488 -13.446 -1.943 1 96.65 88 MET A N 1
ATOM 694 C CA . MET A 1 88 ? 12.562 -12.668 -3.177 1 96.65 88 MET A CA 1
ATOM 695 C C . MET A 1 88 ? 13.639 -13.219 -4.104 1 96.65 88 MET A C 1
ATOM 697 O O . MET A 1 88 ? 14.678 -13.696 -3.642 1 96.65 88 MET A O 1
ATOM 701 N N . GLU A 1 89 ? 13.35 -13.175 -5.416 1 95.67 89 GLU A N 1
ATOM 702 C CA . GLU A 1 89 ? 14.307 -13.63 -6.42 1 95.67 89 GLU A CA 1
ATOM 703 C C . GLU A 1 89 ? 14.356 -12.674 -7.609 1 95.67 89 GLU A C 1
ATOM 705 O O . GLU A 1 89 ? 13.347 -12.061 -7.961 1 95.67 89 GLU A O 1
ATOM 710 N N . GLN A 1 90 ? 15.518 -12.55 -8.11 1 94.75 90 GLN A N 1
ATOM 711 C CA . GLN A 1 90 ? 15.658 -11.785 -9.345 1 94.75 90 GLN A CA 1
ATOM 712 C C . GLN A 1 90 ? 15.317 -12.639 -10.563 1 94.75 90 GLN A C 1
ATOM 714 O O . GLN A 1 90 ? 15.95 -13.67 -10.801 1 94.75 90 GLN A O 1
ATOM 719 N N . THR A 1 91 ? 14.375 -12.212 -11.324 1 94.5 91 THR A N 1
ATOM 720 C CA . THR A 1 91 ? 13.889 -12.997 -12.453 1 94.5 91 THR A CA 1
ATOM 721 C C . THR A 1 91 ? 14.424 -12.44 -13.769 1 94.5 91 THR A C 1
ATOM 723 O O . THR A 1 91 ? 14.275 -13.067 -14.82 1 94.5 91 THR A O 1
ATOM 726 N N . GLY A 1 92 ? 15.009 -11.238 -13.788 1 92.2 92 GLY A N 1
ATOM 727 C CA . GLY A 1 92 ? 15.618 -10.542 -14.91 1 92.2 92 GLY A CA 1
ATOM 728 C C . GLY A 1 92 ? 16.533 -9.41 -14.485 1 92.2 92 GLY A C 1
ATOM 729 O O . GLY A 1 92 ? 16.812 -9.243 -13.296 1 92.2 92 GLY A O 1
ATOM 730 N N . ASP A 1 93 ? 16.963 -8.643 -15.459 1 90.68 93 ASP A N 1
ATOM 731 C CA . ASP A 1 93 ? 17.893 -7.558 -15.163 1 90.68 93 ASP A CA 1
ATOM 732 C C . ASP A 1 93 ? 17.236 -6.496 -14.284 1 90.68 93 ASP A C 1
ATOM 734 O O . ASP A 1 93 ? 17.879 -5.937 -13.393 1 90.68 93 ASP A O 1
ATOM 738 N N . ASN A 1 94 ? 15.919 -6.348 -14.545 1 94.47 94 ASN A N 1
ATOM 739 C CA . ASN A 1 94 ? 15.241 -5.292 -13.801 1 94.47 94 ASN A CA 1
ATOM 740 C C . ASN A 1 94 ? 13.949 -5.795 -13.165 1 94.47 94 ASN A C 1
ATOM 742 O O . ASN A 1 94 ? 13.058 -5.004 -12.85 1 94.47 94 ASN A O 1
ATOM 746 N N . THR A 1 95 ? 13.797 -7.143 -13.134 1 96.61 95 THR A N 1
ATOM 747 C CA . THR A 1 95 ? 12.562 -7.702 -12.597 1 96.61 95 THR A CA 1
ATOM 748 C C . THR A 1 95 ? 12.844 -8.548 -11.359 1 96.61 95 THR A C 1
ATOM 750 O O . THR A 1 95 ? 13.83 -9.287 -11.317 1 96.61 95 THR A O 1
ATOM 753 N N . LEU A 1 96 ? 12.017 -8.416 -10.374 1 97.53 96 LEU A N 1
ATOM 754 C CA . LEU A 1 96 ? 12.076 -9.174 -9.129 1 97.53 96 LEU A CA 1
ATOM 7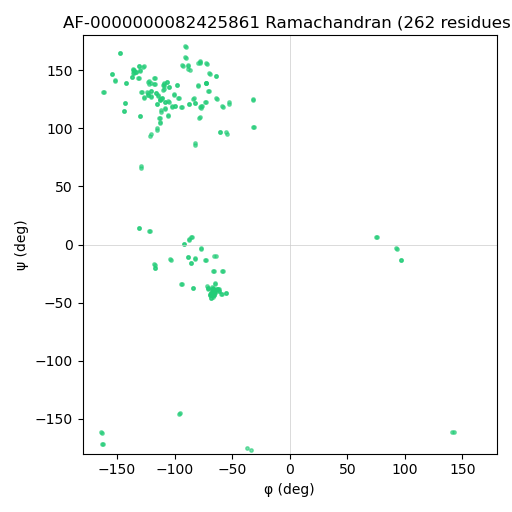55 C C . LEU A 1 96 ? 10.733 -9.831 -8.828 1 97.53 96 LEU A C 1
ATOM 757 O O . LEU A 1 96 ? 9.691 -9.366 -9.295 1 97.53 96 LEU A O 1
ATOM 761 N N . SER A 1 97 ? 10.781 -10.908 -8.116 1 97.63 97 SER A N 1
ATOM 762 C CA . SER A 1 97 ? 9.577 -11.593 -7.657 1 97.63 97 SER A CA 1
ATOM 763 C C . SER A 1 97 ? 9.627 -11.853 -6.156 1 97.63 97 SER A C 1
ATOM 765 O O . SER A 1 97 ? 10.627 -12.359 -5.641 1 97.63 97 SER A O 1
ATOM 767 N N . VAL A 1 98 ? 8.549 -11.502 -5.458 1 97.98 98 VAL A N 1
ATOM 768 C CA . VAL A 1 98 ? 8.53 -11.679 -4.01 1 97.98 98 VAL A CA 1
ATOM 769 C C . VAL A 1 98 ? 7.354 -12.569 -3.613 1 97.98 98 VAL A C 1
ATOM 771 O O . VAL A 1 98 ? 6.281 -12.495 -4.217 1 97.98 98 VAL A O 1
ATOM 774 N N . THR A 1 99 ? 7.55 -13.424 -2.69 1 97.92 99 THR A N 1
ATOM 775 C CA . THR A 1 99 ? 6.506 -14.25 -2.091 1 97.92 99 THR A CA 1
ATOM 776 C C . THR A 1 99 ? 6.275 -13.857 -0.635 1 97.92 99 THR A C 1
ATOM 778 O O . THR A 1 99 ? 7.218 -13.805 0.157 1 97.92 99 THR A O 1
ATOM 781 N N . VAL A 1 100 ? 5.07 -13.533 -0.325 1 97.45 100 VAL A N 1
ATOM 782 C CA . VAL A 1 100 ? 4.708 -13.072 1.012 1 97.45 100 VAL A CA 1
ATOM 783 C C . VAL A 1 100 ? 3.609 -13.962 1.586 1 97.45 100 VAL A C 1
ATOM 785 O O . VAL A 1 100 ? 2.609 -14.234 0.917 1 97.45 100 VAL A O 1
ATOM 788 N N . ASN A 1 101 ? 3.817 -14.437 2.85 1 96.33 101 ASN A N 1
ATOM 789 C CA . ASN A 1 101 ? 2.799 -15.212 3.552 1 96.33 101 ASN A CA 1
ATOM 790 C C . ASN A 1 101 ? 2.285 -14.475 4.785 1 96.33 101 ASN A C 1
ATOM 792 O O . ASN A 1 101 ? 2.926 -14.493 5.837 1 96.33 101 ASN A O 1
ATOM 796 N N . GLY A 1 102 ? 1.197 -13.865 4.615 1 94.96 102 GLY A N 1
ATOM 797 C CA . GLY A 1 102 ? 0.64 -13.143 5.748 1 94.96 102 GLY A CA 1
ATOM 798 C C . GLY A 1 102 ? -0.026 -11.838 5.355 1 94.96 102 GLY A C 1
ATOM 799 O O . GLY A 1 102 ? -0.433 -11.665 4.204 1 94.96 102 GLY A O 1
ATOM 800 N N . ARG A 1 103 ? -0.206 -10.961 6.322 1 94.69 103 ARG A N 1
ATOM 801 C CA . ARG A 1 103 ? -0.891 -9.689 6.116 1 94.69 103 ARG A CA 1
ATOM 802 C C . ARG A 1 103 ? 0.036 -8.667 5.466 1 94.69 103 ARG A C 1
ATOM 804 O O . ARG A 1 103 ? 1.212 -8.571 5.824 1 94.69 103 ARG A O 1
ATOM 811 N N . ILE A 1 104 ? -0.498 -7.958 4.513 1 96.24 104 ILE A N 1
ATOM 812 C CA . ILE A 1 104 ? 0.221 -6.863 3.871 1 96.24 104 ILE A CA 1
ATOM 813 C C . ILE A 1 104 ? -0.445 -5.534 4.219 1 96.24 104 ILE A C 1
ATOM 815 O O . ILE A 1 104 ? -1.639 -5.348 3.971 1 96.24 104 ILE A O 1
ATOM 819 N N . TYR A 1 105 ? 0.353 -4.646 4.742 1 92.73 105 TYR A N 1
ATOM 820 C CA . TYR A 1 105 ? -0.161 -3.339 5.134 1 92.73 105 TYR A CA 1
ATOM 821 C C . TYR A 1 105 ? 0.019 -2.323 4.012 1 92.73 105 TYR A C 1
ATOM 823 O O . TYR A 1 105 ? -0.818 -1.436 3.83 1 92.73 105 TYR A O 1
ATOM 831 N N . GLN A 1 106 ? 1.114 -2.488 3.272 1 93.44 106 GLN A N 1
ATOM 832 C CA . GLN A 1 106 ? 1.45 -1.615 2.153 1 93.44 106 GLN A CA 1
ATOM 833 C C . GLN A 1 106 ? 2.329 -2.337 1.136 1 93.44 106 GLN A C 1
ATOM 835 O O . GLN A 1 106 ? 3.169 -3.16 1.508 1 93.44 106 GLN A O 1
ATOM 840 N N . TYR A 1 107 ? 2.104 -1.954 -0.042 1 96.44 107 TYR A N 1
ATOM 841 C CA . TYR A 1 107 ? 2.911 -2.549 -1.101 1 96.44 107 TYR A CA 1
ATOM 842 C C . TYR A 1 107 ? 2.865 -1.7 -2.365 1 96.44 107 TYR A C 1
ATOM 844 O O . TYR A 1 107 ? 1.794 -1.254 -2.782 1 96.44 107 TYR A O 1
ATOM 852 N N . HIS A 1 108 ? 3.959 -1.435 -2.891 1 95.52 108 HIS A N 1
ATOM 853 C CA . HIS A 1 108 ? 4.1 -0.869 -4.228 1 95.52 108 HIS A CA 1
ATOM 854 C C . HIS A 1 108 ? 5.21 -1.566 -5.007 1 95.52 108 HIS A C 1
ATOM 856 O O . HIS A 1 108 ? 6.163 -2.077 -4.415 1 95.52 108 HIS A O 1
ATOM 862 N N . ASN A 1 109 ? 5.108 -1.629 -6.325 1 97.18 109 ASN A N 1
ATOM 863 C CA . ASN A 1 109 ? 5.962 -2.57 -7.041 1 97.18 109 ASN A CA 1
ATOM 864 C C . ASN A 1 109 ? 6.828 -1.862 -8.08 1 97.18 109 ASN A C 1
ATOM 866 O O . ASN A 1 109 ? 7.378 -2.504 -8.977 1 97.18 109 ASN A O 1
ATOM 870 N N . ASP A 1 110 ? 6.905 -0.584 -8.065 1 94.51 110 ASP A N 1
ATOM 871 C CA . ASP A 1 110 ? 7.759 0.217 -8.936 1 94.51 110 ASP A CA 1
ATOM 872 C C . ASP A 1 110 ? 8.854 0.92 -8.136 1 94.51 110 ASP A C 1
ATOM 874 O O . ASP A 1 110 ? 8.587 1.898 -7.435 1 94.51 110 ASP A O 1
ATOM 878 N N . LEU A 1 111 ? 10.111 0.422 -8.328 1 94.44 111 LEU A N 1
ATOM 879 C CA . LEU A 1 111 ? 11.163 0.891 -7.432 1 94.44 111 LEU A CA 1
ATOM 880 C C . LEU A 1 111 ? 12.311 1.513 -8.219 1 94.44 111 LEU A C 1
ATOM 882 O O . LEU A 1 111 ? 12.777 0.938 -9.205 1 94.44 111 LEU A O 1
ATOM 886 N N . TRP A 1 112 ? 12.659 2.706 -7.809 1 92.28 112 TRP A N 1
ATOM 887 C CA . TRP A 1 112 ? 13.881 3.355 -8.272 1 92.28 112 TRP A CA 1
ATOM 888 C C . TRP A 1 112 ? 14.949 3.344 -7.183 1 92.28 112 TRP A C 1
ATOM 890 O O . TRP A 1 112 ? 14.795 3.995 -6.147 1 92.28 112 TRP A O 1
ATOM 900 N N . VAL A 1 113 ? 15.993 2.562 -7.424 1 91.8 113 VAL A N 1
ATOM 901 C CA . VAL A 1 113 ? 17.019 2.346 -6.408 1 91.8 113 VA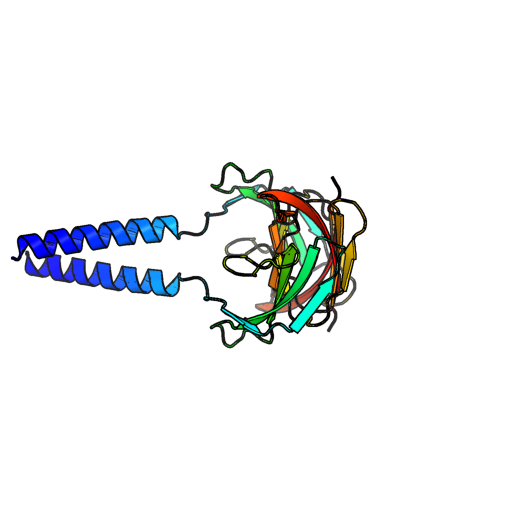L A CA 1
ATOM 902 C C . VAL A 1 113 ? 18.345 2.938 -6.88 1 91.8 113 VAL A C 1
ATOM 904 O O . VAL A 1 113 ? 18.812 2.634 -7.98 1 91.8 113 VAL A O 1
ATOM 907 N N . PRO A 1 114 ? 18.952 3.729 -6.081 1 87.83 114 PRO A N 1
ATOM 908 C CA . PRO A 1 114 ? 20.246 4.29 -6.478 1 87.83 114 PRO A CA 1
ATOM 909 C C . PRO A 1 114 ? 21.371 3.259 -6.448 1 87.83 114 PRO A C 1
ATOM 911 O O . PRO A 1 114 ? 21.408 2.406 -5.557 1 87.83 114 PRO A O 1
ATOM 914 N N . LYS A 1 115 ? 22.154 3.376 -7.453 1 82.63 115 LYS A N 1
ATOM 915 C CA . LYS A 1 115 ? 23.36 2.555 -7.52 1 82.63 115 LYS A CA 1
ATOM 916 C C . LYS A 1 115 ? 24.542 3.261 -6.863 1 82.63 115 LYS A C 1
ATOM 918 O O . LYS A 1 115 ? 24.463 4.45 -6.544 1 82.63 115 LYS A O 1
ATOM 923 N N . SER A 1 116 ? 25.57 2.539 -6.709 1 75.54 116 SER A N 1
ATOM 924 C CA . SER A 1 116 ? 26.797 3.087 -6.14 1 75.54 116 SER A CA 1
ATOM 925 C C . SER A 1 116 ? 27.414 4.134 -7.061 1 75.54 116 SER A C 1
ATOM 927 O O . SER A 1 116 ? 28.127 5.029 -6.603 1 75.54 116 SER A O 1
ATOM 929 N N . ASP A 1 117 ? 27.115 4.076 -8.275 1 79.38 117 ASP A N 1
ATOM 930 C CA . ASP A 1 117 ? 27.712 4.994 -9.24 1 79.38 117 ASP A CA 1
ATOM 931 C C . ASP A 1 117 ? 26.852 6.243 -9.417 1 79.38 117 ASP A C 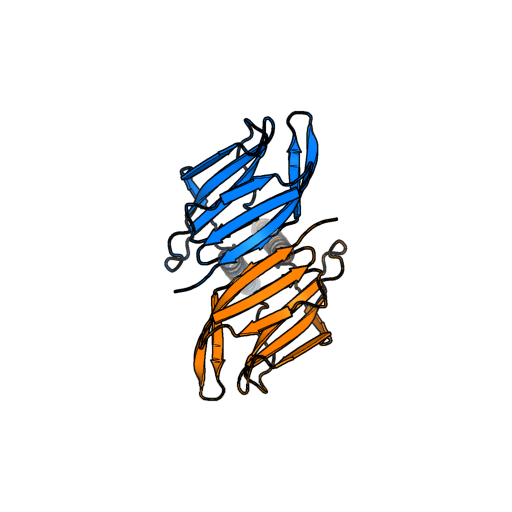1
ATOM 933 O O . ASP A 1 117 ? 27.18 7.122 -10.216 1 79.38 117 ASP A O 1
ATOM 937 N N . GLY A 1 118 ? 25.802 6.26 -8.708 1 76.71 118 GLY A N 1
ATOM 938 C CA . GLY A 1 118 ? 24.923 7.416 -8.764 1 76.71 118 GLY A CA 1
ATOM 939 C C . GLY A 1 118 ? 23.755 7.232 -9.715 1 76.71 118 GLY A C 1
ATOM 940 O O . GLY A 1 118 ? 22.849 8.067 -9.763 1 76.71 118 GLY A O 1
ATOM 941 N N . LYS A 1 119 ? 23.853 6.249 -10.504 1 87.22 119 LYS A N 1
ATOM 942 C CA . LYS A 1 119 ? 22.751 5.978 -11.423 1 87.22 119 LYS A CA 1
ATOM 943 C C . LYS A 1 119 ? 21.597 5.284 -10.707 1 87.22 119 LYS A C 1
ATOM 945 O O . LYS A 1 119 ? 21.785 4.695 -9.64 1 87.22 119 LYS A O 1
ATOM 950 N N . LEU A 1 120 ? 20.349 5.424 -11.337 1 91.18 120 LEU A N 1
ATOM 951 C CA . LEU A 1 120 ? 19.164 4.807 -10.749 1 91.18 120 LEU A CA 1
ATOM 952 C C . LEU A 1 120 ? 18.812 3.51 -11.469 1 91.18 120 LEU A C 1
ATOM 954 O O . LEU A 1 120 ? 18.898 3.434 -12.697 1 91.18 120 LEU A O 1
ATOM 958 N N . GLN A 1 121 ? 18.635 2.497 -10.714 1 92.68 121 GLN A N 1
ATOM 959 C CA . GLN A 1 121 ? 18.135 1.229 -11.236 1 92.68 121 GLN A CA 1
ATOM 960 C C . GLN A 1 121 ? 16.63 1.099 -11.017 1 92.68 121 GLN A C 1
ATOM 962 O O . GLN A 1 121 ? 16.142 1.285 -9.901 1 92.68 121 GLN A O 1
ATOM 967 N N . HIS A 1 122 ? 15.871 0.828 -12.067 1 94.5 122 HIS A N 1
ATOM 968 C CA . HIS A 1 122 ? 14.427 0.641 -11.999 1 94.5 122 HIS A CA 1
ATOM 969 C C . HIS A 1 122 ? 14.068 -0.835 -11.854 1 94.5 122 HIS A C 1
ATOM 971 O O . HIS A 1 122 ? 14.374 -1.641 -12.735 1 94.5 122 HIS A O 1
ATOM 977 N N . PHE A 1 123 ? 13.444 -1.157 -10.798 1 95.78 123 PHE A N 1
ATOM 978 C CA . PHE A 1 123 ? 13.007 -2.533 -10.591 1 95.78 123 PHE A CA 1
ATOM 979 C C . PHE A 1 123 ? 11.49 -2.641 -10.698 1 95.78 123 PHE A C 1
ATOM 981 O O . PHE A 1 123 ? 10.763 -1.814 -10.144 1 95.78 123 PHE A O 1
ATOM 988 N N . LEU A 1 124 ? 11.049 -3.645 -11.441 1 97.54 124 LEU A N 1
ATOM 989 C CA . LEU A 1 124 ? 9.654 -4.071 -11.469 1 97.54 124 LEU A CA 1
ATOM 990 C C . LEU A 1 124 ? 9.443 -5.298 -10.589 1 97.54 124 LEU A C 1
ATOM 992 O O . LEU A 1 124 ? 10.047 -6.348 -10.823 1 97.54 124 LEU A O 1
ATOM 996 N N . VAL A 1 125 ? 8.596 -5.156 -9.58 1 97.77 125 VAL A N 1
ATOM 997 C CA . VAL A 1 125 ? 8.466 -6.229 -8.6 1 97.77 125 VAL A CA 1
ATOM 998 C C . VAL A 1 125 ? 7.125 -6.936 -8.782 1 97.77 125 VAL A C 1
ATOM 1000 O O . VAL A 1 125 ? 6.066 -6.322 -8.629 1 97.77 125 VAL A O 1
ATOM 1003 N N . SER A 1 126 ? 7.164 -8.184 -9.117 1 98.03 126 SER A N 1
ATOM 1004 C CA . SER A 1 126 ? 5.989 -9.048 -9.071 1 98.03 126 SER A CA 1
ATOM 1005 C C . SER A 1 126 ? 5.836 -9.702 -7.702 1 98.03 126 SER A C 1
ATOM 1007 O O . SER A 1 126 ? 6.816 -9.857 -6.97 1 98.03 126 SER A O 1
ATOM 1009 N N . ALA A 1 127 ? 4.586 -10.045 -7.368 1 98.17 127 ALA A N 1
ATOM 1010 C CA . ALA A 1 127 ? 4.376 -10.567 -6.02 1 98.17 127 ALA A CA 1
ATOM 1011 C C . ALA A 1 127 ? 3.342 -11.689 -6.021 1 98.17 127 ALA A C 1
ATOM 1013 O O . ALA A 1 127 ? 2.349 -11.626 -6.75 1 98.17 127 ALA A O 1
ATOM 1014 N N . THR A 1 128 ? 3.635 -12.707 -5.256 1 97.83 128 THR A N 1
ATOM 1015 C CA . THR A 1 128 ? 2.665 -13.716 -4.844 1 97.83 128 THR A CA 1
ATOM 1016 C C . THR A 1 128 ? 2.402 -13.633 -3.344 1 97.83 128 THR A C 1
ATOM 1018 O O . THR A 1 128 ? 3.274 -13.96 -2.536 1 97.83 128 THR A O 1
ATOM 1021 N N . ALA A 1 129 ? 1.273 -13.106 -3.019 1 97.78 129 ALA A N 1
ATOM 1022 C CA . ALA A 1 129 ? 0.907 -12.903 -1.619 1 97.78 129 ALA A CA 1
ATOM 1023 C C . ALA A 1 129 ? -0.189 -13.875 -1.192 1 97.78 129 ALA A C 1
ATOM 1025 O O . ALA A 1 129 ? -1.264 -13.912 -1.795 1 97.78 129 ALA A O 1
ATOM 1026 N N . ASN A 1 130 ? 0.152 -14.623 -0.151 1 96.87 130 ASN A N 1
ATOM 1027 C CA . ASN A 1 130 ? -0.8 -15.571 0.417 1 96.87 130 ASN A CA 1
ATOM 1028 C C . ASN A 1 130 ? -1.254 -15.144 1.81 1 96.87 130 ASN A C 1
ATOM 1030 O O . ASN A 1 130 ? -0.44 -15.044 2.729 1 96.87 130 ASN A O 1
ATOM 1034 N N . TYR A 1 131 ? -2.494 -14.839 1.884 1 96.17 131 TYR A N 1
ATOM 1035 C CA . TYR A 1 131 ? -3.062 -14.516 3.188 1 96.17 131 TYR A CA 1
ATOM 1036 C C . TYR A 1 131 ? -4.196 -15.471 3.541 1 96.17 131 TYR A C 1
ATOM 1038 O O . TYR A 1 131 ? -5.34 -15.264 3.132 1 96.17 131 TYR A O 1
ATOM 1046 N N . VAL A 1 132 ? -3.83 -16.532 4.298 1 86.56 132 VAL A N 1
ATOM 1047 C CA . VAL A 1 132 ? -4.803 -17.535 4.718 1 86.56 132 VAL A CA 1
ATOM 1048 C C . VAL A 1 132 ? -4.683 -17.772 6.222 1 86.56 132 VAL A C 1
ATOM 1050 O O . VAL A 1 132 ? -3.579 -17.765 6.772 1 86.56 132 VAL A O 1
ATOM 1053 N N . ARG A 1 133 ? -5.733 -17.324 6.971 1 76.72 133 ARG A N 1
ATOM 1054 C CA . ARG A 1 133 ? -5.702 -17.674 8.387 1 76.72 133 ARG A CA 1
ATOM 1055 C C . ARG A 1 133 ? -6.498 -18.948 8.654 1 76.72 133 ARG A C 1
ATOM 1057 O O . ARG A 1 133 ? -7.467 -19.24 7.95 1 76.72 133 ARG A O 1
ATOM 1064 N N . MET B 1 1 ? 6.118 45.943 20.942 1 58.22 1 MET B N 1
ATOM 1065 C CA . MET B 1 1 ? 6.318 44.517 21.185 1 58.22 1 MET B CA 1
ATOM 1066 C C . MET B 1 1 ? 5.069 43.722 20.819 1 58.22 1 MET B C 1
ATOM 1068 O O . MET B 1 1 ? 5.167 42.622 20.271 1 58.22 1 MET B O 1
ATOM 1072 N N . ARG B 1 2 ? 3.965 44.298 20.949 1 68.87 2 ARG B N 1
ATOM 1073 C CA . ARG B 1 2 ? 2.682 43.657 20.682 1 68.87 2 ARG B CA 1
ATOM 1074 C C . ARG B 1 2 ? 2.483 43.43 19.187 1 68.87 2 ARG B C 1
ATOM 1076 O O . ARG B 1 2 ? 2.021 42.366 18.771 1 68.87 2 ARG B O 1
ATOM 1083 N N . LYS B 1 3 ? 2.905 44.362 18.447 1 81.33 3 LYS B N 1
ATOM 1084 C CA . LYS B 1 3 ? 2.746 44.267 16.998 1 81.33 3 LYS B CA 1
ATOM 1085 C C . LYS B 1 3 ? 3.673 43.205 16.412 1 81.33 3 LYS B C 1
ATOM 1087 O O . LYS B 1 3 ? 3.294 42.484 15.487 1 81.33 3 LYS B O 1
ATOM 1092 N N . PHE B 1 4 ? 4.816 43.148 16.976 1 73.9 4 PHE B N 1
ATOM 1093 C CA . PHE B 1 4 ? 5.797 42.164 16.533 1 73.9 4 PHE B CA 1
ATOM 1094 C C . PHE B 1 4 ? 5.317 40.749 16.831 1 73.9 4 PHE B C 1
ATOM 1096 O O . PHE B 1 4 ? 5.443 39.855 15.991 1 73.9 4 PHE B O 1
ATOM 1103 N N . MET B 1 5 ? 4.746 40.623 17.949 1 71 5 MET B N 1
ATOM 1104 C CA . MET B 1 5 ? 4.229 39.319 18.354 1 71 5 MET B CA 1
ATOM 1105 C C . MET B 1 5 ? 3.056 38.902 17.474 1 71 5 MET B C 1
ATOM 1107 O O . MET B 1 5 ? 2.923 37.728 17.124 1 71 5 MET B O 1
ATOM 1111 N N . GLN B 1 6 ? 2.267 39.846 17.099 1 69.33 6 GLN B N 1
ATOM 1112 C CA . GLN B 1 6 ? 1.128 39.582 16.227 1 69.33 6 GLN B CA 1
ATOM 1113 C C . GLN B 1 6 ? 1.587 39.135 14.842 1 69.33 6 GLN B C 1
ATOM 1115 O O . GLN B 1 6 ? 1.01 38.216 14.256 1 69.33 6 GLN B O 1
ATOM 1120 N N . VAL B 1 7 ? 2.609 39.805 14.39 1 69.07 7 VAL B N 1
ATOM 1121 C CA . VAL B 1 7 ? 3.154 39.486 13.075 1 69.07 7 VAL B CA 1
ATOM 1122 C C . VAL B 1 7 ? 3.772 38.09 13.096 1 69.07 7 VAL B C 1
ATOM 1124 O O . VAL B 1 7 ? 3.585 37.307 12.161 1 69.07 7 VAL B O 1
ATOM 1127 N N . LEU B 1 8 ? 4.39 37.808 14.169 1 68.96 8 LEU B N 1
ATOM 1128 C CA . LEU B 1 8 ? 5.023 36.501 14.313 1 68.96 8 LEU B CA 1
ATOM 1129 C C . LEU B 1 8 ? 3.975 35.396 14.393 1 68.96 8 LEU B C 1
ATOM 1131 O O . LEU B 1 8 ? 4.149 34.326 13.806 1 68.96 8 LEU B O 1
ATOM 1135 N N . LEU B 1 9 ? 2.919 35.748 15.077 1 67.04 9 LEU B N 1
ATOM 1136 C CA . LEU B 1 9 ? 1.826 34.79 15.201 1 67.04 9 LEU B CA 1
ATOM 1137 C C . LEU B 1 9 ? 1.126 34.588 13.861 1 67.04 9 LEU B C 1
ATOM 1139 O O . LEU B 1 9 ? 0.78 33.461 13.5 1 67.04 9 LEU B O 1
ATOM 1143 N N . LEU B 1 10 ? 0.925 35.707 13.192 1 66.97 10 LEU B N 1
ATOM 1144 C CA . LEU B 1 10 ? 0.311 35.61 11.872 1 66.97 10 LEU B CA 1
ATOM 1145 C C . LEU B 1 10 ? 1.18 34.787 10.927 1 66.97 10 LEU B C 1
ATOM 1147 O O . LEU B 1 10 ? 0.667 33.968 10.161 1 66.97 10 LEU B O 1
ATOM 1151 N N . LEU B 1 11 ? 2.469 34.973 10.997 1 68.09 11 LEU B N 1
ATOM 1152 C CA . LEU B 1 11 ? 3.403 34.232 10.157 1 68.09 11 LEU B CA 1
ATOM 1153 C C . LEU B 1 11 ? 3.397 32.749 10.514 1 68.09 11 LEU B C 1
ATOM 1155 O O . LEU B 1 11 ? 3.471 31.893 9.629 1 68.09 11 LEU B O 1
ATOM 1159 N N . ALA B 1 12 ? 3.283 32.558 11.756 1 66.8 12 ALA B N 1
ATOM 1160 C CA . ALA B 1 12 ? 3.236 31.177 12.229 1 66.8 12 ALA B CA 1
ATOM 1161 C C . ALA B 1 12 ? 1.968 30.476 11.752 1 66.8 12 ALA B C 1
ATOM 1163 O O . ALA B 1 12 ? 2.009 29.312 11.348 1 66.8 12 ALA B O 1
ATOM 1164 N N . VAL B 1 13 ? 0.811 31.208 11.754 1 63.91 13 VAL B N 1
ATOM 1165 C CA . VAL B 1 13 ? -0.462 30.669 11.286 1 63.91 13 VAL B CA 1
ATOM 1166 C C . VAL B 1 13 ? -0.387 30.394 9.786 1 63.91 13 VAL B C 1
ATOM 1168 O O . VAL B 1 13 ? -0.86 29.358 9.314 1 63.91 13 VAL B O 1
ATOM 1171 N N . ILE B 1 14 ? 0.2 31.256 9.081 1 67.12 14 ILE B N 1
ATOM 1172 C CA . ILE B 1 14 ? 0.353 31.084 7.641 1 67.12 14 ILE B CA 1
ATOM 1173 C C . ILE B 1 14 ? 1.261 29.89 7.357 1 67.12 14 ILE B C 1
ATOM 1175 O O . ILE B 1 14 ? 0.963 29.068 6.487 1 67.12 14 ILE B O 1
ATOM 1179 N N . ALA B 1 15 ? 2.308 29.835 8.11 1 65.41 15 ALA B N 1
ATOM 1180 C CA . ALA B 1 15 ? 3.245 28.729 7.927 1 65.41 15 ALA B CA 1
ATOM 1181 C C . ALA B 1 15 ? 2.581 27.391 8.237 1 65.41 15 ALA B C 1
ATOM 1183 O O . ALA B 1 15 ? 2.763 26.416 7.504 1 65.41 15 ALA B O 1
ATOM 1184 N N . ALA B 1 16 ? 1.804 27.448 9.201 1 61.56 16 ALA B N 1
ATOM 1185 C CA . ALA B 1 16 ? 1.079 26.242 9.592 1 61.56 16 ALA B CA 1
ATOM 1186 C C . ALA B 1 16 ? 0.043 25.859 8.538 1 61.56 16 ALA B C 1
ATOM 1188 O O . ALA B 1 16 ? -0.126 24.678 8.226 1 61.56 16 ALA B O 1
ATOM 1189 N N . GLY B 1 17 ? -0.67 26.745 8.092 1 59.37 17 GLY B N 1
ATOM 1190 C CA . GLY B 1 17 ? -1.626 26.507 7.023 1 59.37 17 GLY B CA 1
ATOM 1191 C C . GLY B 1 17 ? -0.995 25.908 5.78 1 59.37 17 GLY B C 1
ATOM 1192 O O . GLY B 1 17 ? -1.536 24.968 5.195 1 59.37 17 GLY B O 1
ATOM 1193 N N . VAL B 1 18 ? 0.137 26.448 5.497 1 57.52 18 VAL B N 1
ATOM 1194 C CA . VAL B 1 18 ? 0.844 25.956 4.319 1 57.52 18 VAL B CA 1
ATOM 1195 C C . VAL B 1 18 ? 1.345 24.536 4.572 1 57.52 18 VAL B C 1
ATOM 1197 O O . VAL B 1 18 ? 1.245 23.671 3.698 1 57.52 18 VAL B O 1
ATOM 1200 N N . LEU B 1 19 ? 1.845 24.387 5.68 1 56.97 19 LEU B N 1
ATOM 1201 C CA . LEU B 1 19 ? 2.349 23.062 6.023 1 56.97 19 LEU B CA 1
ATOM 1202 C C . LEU B 1 19 ? 1.224 22.033 6.014 1 56.97 19 LEU B C 1
ATOM 1204 O O . LEU B 1 19 ? 1.41 20.906 5.55 1 56.97 19 LEU B O 1
ATOM 1208 N N . ALA B 1 20 ? 0.116 22.498 6.483 1 55.21 20 ALA B N 1
ATOM 1209 C CA . ALA B 1 20 ? -1.047 21.614 6.478 1 55.21 20 ALA B CA 1
ATOM 1210 C C . ALA B 1 20 ? -1.494 21.303 5.053 1 55.21 20 ALA B C 1
ATOM 1212 O O . ALA B 1 20 ? -1.897 20.176 4.754 1 55.21 20 ALA B O 1
ATOM 1213 N N . TRP B 1 21 ? -1.479 22.434 4.403 1 51.17 21 TRP B N 1
ATOM 1214 C CA . TRP B 1 21 ? -1.888 22.28 3.011 1 51.17 21 TRP B CA 1
ATOM 1215 C C . TRP B 1 21 ? -0.975 21.3 2.28 1 51.17 21 TRP B C 1
ATOM 1217 O O . TRP B 1 21 ? -1.44 20.494 1.471 1 51.17 21 TRP B O 1
ATOM 1227 N N . VAL B 1 22 ? 0.227 21.458 2.548 1 48.66 22 VAL B N 1
ATOM 1228 C CA . VAL B 1 22 ? 1.195 20.604 1.867 1 48.66 22 VAL B CA 1
ATOM 1229 C C . VAL B 1 22 ? 1.046 19.164 2.353 1 48.66 22 VAL B C 1
ATOM 1231 O O . VAL B 1 22 ? 1.235 18.22 1.583 1 48.66 22 VAL B O 1
ATOM 1234 N N . PHE B 1 23 ? 0.878 19.101 3.586 1 48.41 23 PHE B N 1
ATOM 1235 C CA . PHE B 1 23 ? 0.792 17.757 4.146 1 48.41 23 PHE B CA 1
ATOM 1236 C C . PHE B 1 23 ? -0.577 17.144 3.876 1 48.41 23 PHE B C 1
ATOM 1238 O O . PHE B 1 23 ? -0.937 16.129 4.475 1 48.41 23 PHE B O 1
ATOM 1245 N N . ILE B 1 24 ? -1.466 17.923 3.262 1 48.03 24 ILE B N 1
ATOM 1246 C CA . ILE B 1 24 ? -2.717 17.263 2.907 1 48.03 24 ILE B CA 1
ATOM 1247 C C . ILE B 1 24 ? -2.436 16.099 1.96 1 48.03 24 ILE B C 1
ATOM 1249 O O . ILE B 1 24 ? -1.843 16.287 0.894 1 48.03 24 ILE B O 1
ATOM 1253 N N . PRO B 1 25 ? -2.34 14.927 2.449 1 51.22 25 PRO B N 1
ATOM 1254 C CA . PRO B 1 25 ? -2.191 13.82 1.501 1 51.22 25 PRO B CA 1
ATOM 1255 C C . PRO B 1 25 ? -2.902 14.079 0.175 1 51.22 25 PRO B C 1
ATOM 1257 O O . PRO B 1 25 ? -3.855 14.861 0.124 1 51.22 25 PRO B O 1
ATOM 1260 N N . SER B 1 26 ? -2.189 13.986 -1.013 1 52.89 26 SER B N 1
ATOM 1261 C CA . SER B 1 26 ? -2.81 14.125 -2.326 1 52.89 26 SER B CA 1
ATOM 1262 C C . SER B 1 26 ? -4.245 13.61 -2.315 1 52.89 26 SER B C 1
ATOM 1264 O O . SER B 1 26 ? -4.522 12.539 -1.771 1 52.89 26 SER B O 1
ATOM 1266 N N . HIS B 1 27 ? -5.138 14.494 -2.249 1 62.29 27 HIS B N 1
ATOM 1267 C CA . HIS B 1 27 ? -6.55 14.135 -2.315 1 62.29 27 HIS B CA 1
ATOM 1268 C C . HIS B 1 27 ? -6.859 13.34 -3.579 1 62.29 27 HIS B C 1
ATOM 1270 O O . HIS B 1 27 ? -6.472 13.742 -4.679 1 62.29 27 HIS B O 1
ATOM 1276 N N . GLU B 1 28 ? -6.861 12.065 -3.35 1 71.87 28 GLU B N 1
ATOM 1277 C CA . GLU B 1 28 ? -7.345 11.207 -4.427 1 71.87 28 GLU B CA 1
ATOM 1278 C C . GLU B 1 28 ? -8.87 11.212 -4.493 1 71.87 28 GLU B C 1
ATOM 1280 O O . GLU B 1 28 ? -9.542 11.187 -3.46 1 71.87 28 GLU B O 1
ATOM 1285 N N . THR B 1 29 ? -9.362 11.693 -5.673 1 80.76 29 THR B N 1
ATOM 1286 C CA . THR B 1 29 ? -10.804 11.678 -5.889 1 80.76 29 THR B CA 1
ATOM 1287 C C . THR B 1 29 ? -11.216 10.457 -6.707 1 80.76 29 THR B C 1
ATOM 1289 O O . THR B 1 29 ? -10.506 10.055 -7.631 1 80.76 29 THR B O 1
ATOM 1292 N N . ILE B 1 30 ? -12.239 9.948 -6.245 1 84.96 30 ILE B N 1
ATOM 1293 C CA . ILE B 1 30 ? -12.755 8.768 -6.931 1 84.96 30 ILE B CA 1
ATOM 1294 C C . ILE B 1 30 ? -13.613 9.197 -8.12 1 84.96 30 ILE B C 1
ATOM 1296 O O . ILE B 1 30 ? -14.533 10.004 -7.97 1 84.96 30 ILE B O 1
ATOM 1300 N N . GLY B 1 31 ? -13.314 8.707 -9.293 1 88.96 31 GLY B N 1
ATOM 1301 C CA . GLY B 1 31 ? -14.036 9.03 -10.513 1 88.96 31 GLY B CA 1
ATOM 1302 C C . GLY B 1 31 ? -15.095 8.004 -10.869 1 88.96 31 GLY B C 1
ATOM 1303 O O . GLY B 1 31 ? -15.749 7.446 -9.985 1 88.96 31 GLY B O 1
ATOM 1304 N N . GLN B 1 32 ? -15.298 7.775 -12.162 1 90.86 32 GLN B N 1
ATOM 1305 C CA . GLN B 1 32 ? -16.357 6.903 -12.658 1 90.86 32 GLN B CA 1
ATOM 1306 C C . GLN B 1 32 ? -16.04 5.437 -12.376 1 90.86 32 GLN B C 1
ATOM 1308 O O . GLN B 1 32 ? -14.872 5.055 -12.287 1 90.86 32 GLN B O 1
ATOM 1313 N N . LYS B 1 33 ? -17.088 4.671 -12.317 1 93.61 33 LYS B N 1
ATOM 1314 C CA . LYS B 1 33 ? -16.954 3.223 -12.187 1 93.61 33 LYS B CA 1
ATOM 1315 C C . LYS B 1 33 ? -16.419 2.602 -13.474 1 93.61 33 LYS B C 1
ATOM 1317 O O . LYS B 1 33 ? -16.899 2.913 -14.566 1 93.61 33 LYS B O 1
ATOM 1322 N N . THR B 1 34 ? -15.379 1.71 -13.295 1 94.3 34 THR B N 1
ATOM 1323 C CA . THR B 1 34 ? -14.758 1.104 -14.468 1 94.3 34 THR B CA 1
ATOM 1324 C C . THR B 1 34 ? -14.944 -0.411 -14.455 1 94.3 34 THR B C 1
ATOM 1326 O O . THR B 1 34 ? -14.775 -1.071 -15.483 1 94.3 34 THR B O 1
ATOM 1329 N N . LEU B 1 35 ? -15.289 -0.908 -13.321 1 94.31 35 LEU B N 1
ATOM 1330 C CA . LEU B 1 35 ? -15.442 -2.353 -13.195 1 94.31 35 LEU B CA 1
ATOM 1331 C C . LEU B 1 35 ? -16.454 -2.701 -12.109 1 94.31 35 LEU B C 1
ATOM 1333 O O . LEU B 1 35 ? -16.509 -2.037 -11.071 1 94.31 35 LEU B O 1
ATOM 1337 N N . GLU B 1 36 ? -17.276 -3.722 -12.327 1 93.39 36 GLU B N 1
ATOM 1338 C CA . GLU B 1 36 ? -18.148 -4.34 -11.333 1 93.39 36 GLU B CA 1
ATOM 1339 C C . GLU B 1 36 ? -18.255 -5.846 -11.553 1 93.39 36 GLU B C 1
ATOM 1341 O O . GLU B 1 36 ? -18.713 -6.294 -12.607 1 93.39 36 GLU B O 1
ATOM 1346 N N . GLN B 1 37 ? -17.783 -6.483 -10.659 1 93.77 37 GLN B N 1
ATOM 1347 C CA . GLN B 1 37 ? -17.8 -7.94 -10.735 1 93.77 37 GLN B CA 1
ATOM 1348 C C . GLN B 1 37 ? -18.426 -8.549 -9.484 1 93.77 37 GLN B C 1
ATOM 1350 O O . GLN B 1 37 ? -17.936 -8.339 -8.372 1 93.77 37 GLN B O 1
ATOM 1355 N N . ALA B 1 38 ? -19.405 -9.386 -9.69 1 93.11 38 ALA B N 1
ATOM 1356 C CA . ALA B 1 38 ? -20 -10.076 -8.549 1 93.11 38 ALA B CA 1
ATOM 1357 C C . ALA B 1 38 ? -19.066 -11.158 -8.014 1 93.11 38 ALA B C 1
ATOM 1359 O O . ALA B 1 38 ? -18.596 -12.01 -8.771 1 93.11 38 ALA B O 1
ATOM 1360 N N . LEU B 1 39 ? -18.744 -11.044 -6.767 1 93.52 39 LEU B N 1
ATOM 1361 C CA . LEU B 1 39 ? -17.958 -12.093 -6.126 1 93.52 39 LEU B CA 1
ATOM 1362 C C . LEU B 1 39 ? -18.854 -13.231 -5.65 1 93.52 39 LEU 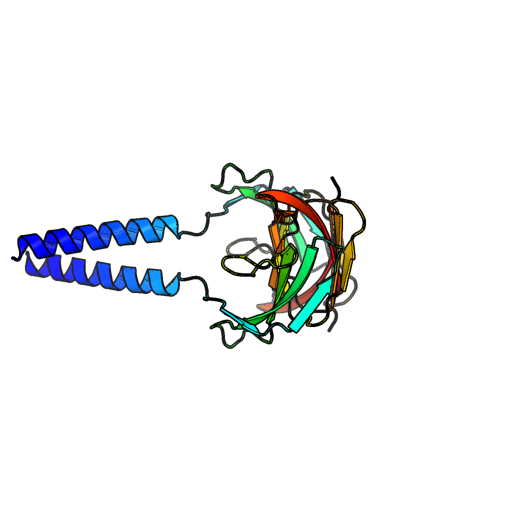B C 1
ATOM 1364 O O . LEU B 1 39 ? -18.478 -14.402 -5.738 1 93.52 39 LEU B O 1
ATOM 1368 N N . ASN B 1 40 ? -20.015 -12.908 -5.17 1 91.87 40 ASN B N 1
ATOM 1369 C CA . ASN B 1 40 ? -21.114 -13.78 -4.768 1 91.87 40 ASN B CA 1
ATOM 1370 C C . ASN B 1 40 ? -22.424 -13.008 -4.641 1 91.87 40 ASN B C 1
ATOM 1372 O O . ASN B 1 40 ? -22.575 -11.933 -5.225 1 91.87 40 ASN B O 1
ATOM 1376 N N . ASP B 1 41 ? -23.367 -13.609 -3.932 1 90.67 41 ASP B N 1
ATOM 1377 C CA . ASP B 1 41 ? -24.682 -12.979 -3.854 1 90.67 41 ASP B CA 1
ATOM 1378 C C . ASP B 1 41 ? -24.649 -11.751 -2.947 1 90.67 41 ASP B C 1
ATOM 1380 O O . ASP B 1 41 ? -25.507 -10.872 -3.053 1 90.67 41 ASP B O 1
ATOM 1384 N N . ASP B 1 42 ? -23.55 -11.637 -2.187 1 92.12 42 ASP B N 1
ATOM 1385 C CA . ASP B 1 42 ? -23.578 -10.644 -1.117 1 92.12 42 ASP B CA 1
ATOM 1386 C C . ASP B 1 42 ? -22.517 -9.569 -1.34 1 92.12 42 ASP B C 1
ATOM 1388 O O . ASP B 1 42 ? -22.614 -8.471 -0.788 1 92.12 42 ASP B O 1
ATOM 1392 N N . TYR B 1 43 ? -21.485 -9.922 -2.177 1 93.87 43 TYR B N 1
ATOM 1393 C CA . TYR B 1 43 ? -20.366 -8.996 -2.307 1 93.87 43 TYR B CA 1
ATOM 1394 C C . TYR B 1 43 ? -19.958 -8.835 -3.766 1 93.87 43 TYR B C 1
ATOM 1396 O O . TYR B 1 43 ? -20.121 -9.757 -4.568 1 93.87 43 TYR B O 1
ATOM 1404 N N . SER B 1 44 ? -19.434 -7.581 -4.075 1 93.98 44 SER B N 1
ATOM 1405 C CA . SER B 1 44 ? -18.938 -7.273 -5.413 1 93.98 44 SER B CA 1
ATOM 1406 C C . SER B 1 44 ? -17.602 -6.541 -5.352 1 93.98 44 SER B C 1
ATOM 1408 O O . SER B 1 44 ? -17.327 -5.818 -4.393 1 93.98 44 SER B O 1
ATOM 1410 N N . LEU B 1 45 ? -16.809 -6.834 -6.375 1 96 45 LEU B N 1
ATOM 1411 C CA . LEU B 1 45 ? -15.614 -6.04 -6.641 1 96 45 LEU B CA 1
ATOM 1412 C C . LEU B 1 45 ? -15.943 -4.842 -7.525 1 96 45 LEU B C 1
ATOM 1414 O O . LEU B 1 45 ? -16.471 -5.004 -8.627 1 96 45 LEU B O 1
ATOM 1418 N N . VAL B 1 46 ? -15.671 -3.658 -7 1 95.58 46 VAL B N 1
ATOM 1419 C CA . VAL B 1 46 ? -15.973 -2.444 -7.752 1 95.58 46 VAL B CA 1
ATOM 1420 C C . VAL B 1 46 ? -14.692 -1.644 -7.978 1 95.58 46 VAL B C 1
ATOM 1422 O O . VAL B 1 46 ? -13.935 -1.394 -7.036 1 95.58 46 VAL B O 1
ATOM 1425 N N . GLY B 1 47 ? -14.471 -1.327 -9.211 1 95.58 47 GLY B N 1
ATOM 1426 C CA . GLY B 1 47 ? -13.33 -0.505 -9.579 1 95.58 47 GLY B CA 1
ATOM 1427 C C . GLY B 1 47 ? -13.72 0.888 -10.034 1 95.58 47 GLY B C 1
ATOM 1428 O O . GLY B 1 47 ? -14.727 1.063 -10.722 1 95.58 47 GLY B O 1
ATOM 1429 N N . HIS B 1 48 ? -12.966 1.886 -9.613 1 94.65 48 HIS B N 1
ATOM 1430 C CA . HIS B 1 48 ? -13.165 3.273 -10.018 1 94.65 48 HIS B CA 1
ATOM 1431 C C . HIS B 1 48 ? -11.856 3.906 -10.476 1 94.65 48 HIS B C 1
ATOM 1433 O O . HIS B 1 48 ? -10.782 3.541 -9.993 1 94.65 48 HIS B O 1
ATOM 1439 N N . ARG B 1 49 ? -12.027 4.888 -11.318 1 92.89 49 ARG B N 1
ATOM 1440 C CA . ARG B 1 49 ? -10.859 5.693 -11.661 1 92.89 49 ARG B CA 1
ATOM 1441 C C . ARG B 1 49 ? -10.459 6.6 -10.502 1 92.89 49 ARG B C 1
ATOM 1443 O O . ARG B 1 49 ? -11.319 7.114 -9.784 1 92.89 49 ARG B O 1
ATOM 1450 N N . ILE B 1 50 ? -9.156 6.7 -10.298 1 89.92 50 ILE B N 1
ATOM 1451 C CA . ILE B 1 50 ? -8.643 7.585 -9.258 1 89.92 50 ILE B CA 1
ATOM 1452 C C . ILE B 1 50 ? -7.922 8.769 -9.898 1 89.92 50 ILE B C 1
ATOM 1454 O O . ILE B 1 50 ? -7.043 8.585 -10.744 1 89.92 50 ILE B O 1
ATOM 1458 N N . TYR B 1 51 ? -8.368 9.943 -9.492 1 83.49 51 TYR B N 1
ATOM 1459 C CA . TYR B 1 51 ? -7.7 11.158 -9.944 1 83.49 51 TYR B CA 1
ATOM 1460 C C . TYR B 1 51 ? -6.797 11.721 -8.853 1 83.49 51 TYR B C 1
ATOM 1462 O O . TYR B 1 51 ? -7.187 11.781 -7.685 1 83.49 51 TYR B O 1
ATOM 1470 N N . SER B 1 52 ? -5.561 11.785 -9.143 1 72.13 52 SER B N 1
ATOM 1471 C CA . SER B 1 52 ? -4.617 12.349 -8.184 1 72.13 52 SER B CA 1
ATOM 1472 C C . SER B 1 52 ? -4.148 13.733 -8.619 1 72.13 52 SER B C 1
ATOM 1474 O O . SER B 1 52 ? -4.069 14.02 -9.816 1 72.13 52 SER B O 1
ATOM 1476 N N . THR B 1 53 ? -4.042 14.581 -7.652 1 67.68 53 THR B N 1
ATOM 1477 C CA . THR B 1 53 ? -3.516 15.91 -7.945 1 67.68 53 THR B CA 1
ATOM 1478 C C . THR B 1 53 ? -2.055 15.829 -8.38 1 67.68 53 THR B C 1
ATOM 1480 O O . THR B 1 53 ? -1.481 16.822 -8.831 1 67.68 53 THR B O 1
ATOM 1483 N N . ASP B 1 54 ? -1.578 14.631 -8.19 1 61.15 54 ASP B N 1
ATOM 1484 C CA . ASP B 1 54 ? -0.223 14.431 -8.697 1 61.15 54 ASP B CA 1
ATOM 1485 C C . ASP B 1 54 ? -0.228 14.227 -10.21 1 61.15 54 ASP B C 1
ATOM 1487 O O . ASP B 1 54 ? -0.825 13.272 -10.711 1 61.15 54 ASP B O 1
ATOM 1491 N N . PRO B 1 55 ? 0.258 15.185 -10.928 1 58.43 55 PRO B N 1
ATOM 1492 C CA . PRO B 1 55 ? 0.213 15.123 -12.391 1 58.43 55 PRO B CA 1
ATOM 1493 C C . PRO B 1 55 ? 0.93 13.898 -12.953 1 58.43 55 PRO B C 1
ATOM 1495 O O . PRO B 1 55 ? 0.651 13.478 -14.079 1 58.43 55 PRO B O 1
ATOM 1498 N N . ASP B 1 56 ? 1.843 13.392 -12.127 1 59.18 56 ASP B N 1
ATOM 1499 C CA . ASP B 1 56 ? 2.616 12.272 -12.656 1 59.18 56 ASP B CA 1
ATOM 1500 C C . ASP B 1 56 ? 1.91 10.944 -12.39 1 59.18 56 ASP B C 1
ATOM 1502 O O . ASP B 1 56 ? 2.45 9.877 -12.69 1 59.18 56 ASP B O 1
ATOM 1506 N N . ALA B 1 57 ? 0.73 11.311 -11.829 1 63.42 57 ALA B N 1
ATOM 1507 C CA . ALA B 1 57 ? 0.024 10.075 -11.501 1 63.42 57 ALA B CA 1
ATOM 1508 C C . ALA B 1 57 ? -0.707 9.521 -12.72 1 63.42 57 ALA B C 1
ATOM 1510 O O . ALA B 1 57 ? -1.407 10.257 -13.419 1 63.42 57 ALA B O 1
ATOM 1511 N N . GLY B 1 58 ? -0.1 8.68 -13.624 1 70.53 58 GLY B N 1
ATOM 1512 C CA . GLY B 1 58 ? -0.779 7.978 -14.702 1 70.53 58 GLY B CA 1
ATOM 1513 C C . GLY B 1 58 ? -2.165 7.495 -14.32 1 70.53 58 GLY B C 1
ATOM 1514 O O . GLY B 1 58 ? -2.762 7.996 -13.365 1 70.53 58 GLY B O 1
ATOM 1515 N N . ASN B 1 59 ? -2.742 6.797 -15.205 1 85.3 59 ASN B N 1
ATOM 1516 C CA . ASN B 1 59 ? -4.055 6.216 -14.943 1 85.3 59 ASN B CA 1
ATOM 1517 C C . ASN B 1 59 ? -4.028 5.295 -13.727 1 85.3 59 ASN B C 1
ATOM 1519 O O . ASN B 1 59 ? -3.232 4.357 -13.671 1 85.3 59 ASN B O 1
ATOM 1523 N N . ARG B 1 60 ? -4.849 5.69 -12.744 1 91.95 60 ARG B N 1
ATOM 1524 C CA . ARG B 1 60 ? -4.943 4.863 -11.545 1 91.95 60 ARG B CA 1
ATOM 1525 C C . ARG B 1 60 ? -6.379 4.408 -11.305 1 91.95 60 ARG B C 1
ATOM 1527 O O . ARG B 1 60 ? -7.32 5.18 -11.498 1 91.95 60 ARG B O 1
ATOM 1534 N N . PHE B 1 61 ? -6.485 3.201 -10.947 1 95.19 61 PHE B N 1
ATOM 1535 C CA . PHE B 1 61 ? -7.78 2.609 -10.633 1 95.19 61 PHE B CA 1
ATOM 1536 C C . PHE B 1 61 ? -7.808 2.099 -9.197 1 95.19 61 PHE B C 1
ATOM 1538 O O . PHE B 1 61 ? -6.878 1.421 -8.755 1 95.19 61 PHE B O 1
ATOM 1545 N N . GLY B 1 62 ? -8.833 2.44 -8.521 1 95.73 62 GLY B N 1
ATOM 1546 C CA . GLY B 1 62 ? -9.046 1.952 -7.167 1 95.73 62 GLY B CA 1
ATOM 1547 C C . GLY B 1 62 ? -10.116 0.881 -7.08 1 95.73 62 GLY B C 1
ATOM 1548 O O . GLY B 1 62 ? -11.166 0.992 -7.717 1 95.73 62 GLY B O 1
ATOM 1549 N N . TYR B 1 63 ? -9.816 -0.149 -6.333 1 96.89 63 TYR B N 1
ATOM 1550 C CA . TYR B 1 63 ? -10.74 -1.273 -6.232 1 96.89 63 TYR B CA 1
ATOM 1551 C C . TYR B 1 63 ? -11.237 -1.444 -4.801 1 96.89 63 TYR B C 1
ATOM 1553 O O . TYR B 1 63 ? -10.467 -1.299 -3.849 1 96.89 63 TYR B O 1
ATOM 1561 N N . PHE B 1 64 ? -12.524 -1.832 -4.705 1 95.99 64 PHE B N 1
ATOM 1562 C CA . PHE B 1 64 ? -13.243 -1.985 -3.445 1 95.99 64 PHE B CA 1
ATOM 1563 C C . PHE B 1 64 ? -14.014 -3.299 -3.418 1 95.99 64 PHE B C 1
ATOM 1565 O O . PHE B 1 64 ? -14.451 -3.79 -4.461 1 95.99 64 PHE B O 1
ATOM 1572 N N . ILE B 1 65 ? -14.119 -3.797 -2.275 1 95.68 65 ILE B N 1
ATOM 1573 C CA . ILE B 1 65 ? -15.09 -4.859 -2.035 1 95.68 65 ILE B CA 1
ATOM 1574 C C . ILE B 1 65 ? -16.28 -4.304 -1.255 1 95.68 65 ILE B C 1
ATOM 1576 O O . ILE B 1 65 ? -16.113 -3.755 -0.163 1 95.68 65 ILE B O 1
ATOM 1580 N N . LEU B 1 66 ? -17.43 -4.49 -1.871 1 93.47 66 LEU B N 1
ATOM 1581 C CA . LEU B 1 66 ? -18.622 -3.902 -1.268 1 93.47 66 LEU B CA 1
ATOM 1582 C C . LEU B 1 66 ? -19.738 -4.935 -1.153 1 93.47 66 LEU B C 1
ATOM 1584 O O . LEU B 1 66 ? -19.859 -5.821 -2.002 1 93.47 66 LEU B O 1
ATOM 1588 N N . ALA B 1 67 ? -20.489 -4.694 -0.163 1 91.1 67 ALA B N 1
ATOM 1589 C CA . ALA B 1 67 ? -21.738 -5.451 -0.119 1 91.1 67 ALA B CA 1
ATOM 1590 C C . ALA B 1 67 ? -22.7 -4.983 -1.207 1 91.1 67 ALA B C 1
ATOM 1592 O O . ALA B 1 67 ? -22.666 -3.821 -1.618 1 91.1 67 ALA B O 1
ATOM 1593 N N . THR B 1 68 ? -23.462 -5.958 -1.674 1 85.19 68 THR B N 1
ATOM 1594 C CA . THR B 1 68 ? -24.41 -5.646 -2.737 1 85.19 68 THR B CA 1
ATOM 1595 C C . THR B 1 68 ? -25.288 -4.46 -2.348 1 85.19 68 THR B C 1
ATOM 1597 O O . THR B 1 68 ? -25.926 -4.473 -1.293 1 85.19 68 THR B O 1
ATOM 1600 N N . GLY B 1 69 ? -25.221 -3.416 -3.159 1 79.2 69 GLY B N 1
ATOM 1601 C CA . GLY B 1 69 ? -26.08 -2.26 -2.955 1 79.2 69 GLY B CA 1
ATOM 1602 C C . GLY B 1 69 ? -25.433 -1.178 -2.112 1 79.2 69 GLY B C 1
ATOM 1603 O O . GLY B 1 69 ? -26.016 -0.111 -1.908 1 79.2 69 GLY B O 1
ATOM 1604 N N . GLN B 1 70 ? -24.255 -1.411 -1.613 1 85.16 70 GLN B N 1
ATOM 1605 C CA . GLN B 1 70 ? -23.569 -0.425 -0.784 1 85.16 70 GLN B CA 1
ATOM 1606 C C . GLN B 1 70 ? -22.767 0.551 -1.639 1 85.16 70 GLN B C 1
ATOM 1608 O O . GLN B 1 70 ? -22.313 0.201 -2.73 1 85.16 70 GLN B O 1
ATOM 1613 N N . SER B 1 71 ? -22.674 1.711 -1.106 1 83.71 71 SER B N 1
ATOM 1614 C CA . SER B 1 71 ? -21.934 2.757 -1.804 1 83.71 71 SER B CA 1
ATOM 1615 C C . SER B 1 71 ? -20.463 2.756 -1.402 1 83.71 71 SER B C 1
ATOM 1617 O O . SER B 1 71 ? -20.101 2.219 -0.353 1 83.71 71 SER B O 1
ATOM 1619 N N . ILE B 1 72 ? -19.665 3.396 -2.282 1 82.59 72 ILE B N 1
ATOM 1620 C CA . ILE B 1 72 ? -18.231 3.487 -2.03 1 82.59 72 ILE B CA 1
ATOM 1621 C C . ILE B 1 72 ? -17.94 4.687 -1.132 1 82.59 72 ILE B C 1
ATOM 1623 O O . ILE B 1 72 ? -16.787 4.934 -0.77 1 82.59 72 ILE B O 1
ATOM 1627 N N . GLU B 1 73 ? -18.979 5.301 -0.657 1 78.07 73 GLU B N 1
ATOM 1628 C CA . GLU B 1 73 ? -18.773 6.537 0.093 1 78.07 73 GLU B CA 1
ATOM 1629 C C . GLU B 1 73 ? -17.987 6.28 1.375 1 78.07 73 GLU B C 1
ATOM 1631 O O . GLU B 1 73 ? -18.299 5.352 2.125 1 78.07 73 GLU B O 1
ATOM 1636 N N . GLU B 1 74 ? -16.913 6.974 1.572 1 74.2 74 GLU B N 1
ATOM 1637 C CA . GLU B 1 74 ? -16.075 6.971 2.768 1 74.2 74 GLU B CA 1
ATOM 1638 C C . GLU B 1 74 ? -15.214 5.713 2.835 1 74.2 74 GLU B C 1
ATOM 1640 O O . GLU B 1 74 ? -14.604 5.427 3.868 1 74.2 74 GLU B O 1
ATOM 1645 N N . GLN B 1 75 ? -15.29 4.957 1.765 1 82.99 75 GLN B N 1
ATOM 1646 C CA . GLN B 1 75 ? -14.449 3.764 1.759 1 82.99 75 GLN B CA 1
ATOM 1647 C C . GLN B 1 75 ? -13.105 4.042 1.093 1 82.99 75 GLN B C 1
ATOM 1649 O O . GLN B 1 75 ? -12.977 4.986 0.311 1 82.99 75 GLN B O 1
ATOM 1654 N N . GLU B 1 76 ? -12.156 3.258 1.518 1 86.5 76 GLU B N 1
ATOM 1655 C CA . GLU B 1 76 ? -10.84 3.315 0.89 1 86.5 76 GLU B CA 1
ATOM 1656 C C . GLU B 1 76 ? -10.567 2.06 0.066 1 86.5 76 GLU B C 1
ATOM 1658 O O . GLU B 1 76 ? -10.908 0.951 0.482 1 86.5 76 GLU B O 1
ATOM 1663 N N . PRO B 1 77 ? -10.012 2.297 -1.123 1 94.32 77 PRO B 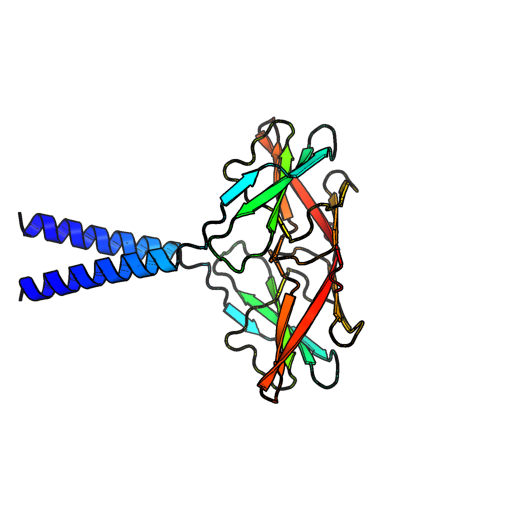N 1
ATOM 1664 C CA . PRO B 1 77 ? -9.679 1.104 -1.904 1 94.32 77 PRO B CA 1
ATOM 1665 C C . PRO B 1 77 ? -8.617 0.236 -1.233 1 94.32 77 PRO B C 1
ATOM 1667 O O . PRO B 1 77 ? -7.711 0.759 -0.579 1 94.32 77 PRO B O 1
ATOM 1670 N N . PHE B 1 78 ? -8.752 -1.015 -1.396 1 95.91 78 PHE B N 1
ATOM 1671 C CA . PHE B 1 78 ? -7.73 -1.908 -0.861 1 95.91 78 PHE B CA 1
ATOM 1672 C C . PHE B 1 78 ? -6.586 -2.077 -1.853 1 95.91 78 PHE B C 1
ATOM 1674 O O . PHE B 1 78 ? -5.503 -2.539 -1.487 1 95.91 78 PHE B O 1
ATOM 1681 N N . LEU B 1 79 ? -6.831 -1.698 -3.118 1 97.13 79 LEU B N 1
ATOM 1682 C CA . LEU B 1 79 ? -5.873 -1.844 -4.209 1 97.13 79 LEU B CA 1
ATOM 1683 C C . LEU B 1 79 ? -5.948 -0.654 -5.16 1 97.13 79 LEU B C 1
ATOM 1685 O O . LEU B 1 79 ? -7.032 -0.291 -5.623 1 97.13 79 LEU B O 1
ATOM 1689 N N . VAL B 1 80 ? -4.876 0.028 -5.34 1 94.79 80 VAL B N 1
ATOM 1690 C CA . VAL B 1 80 ? -4.726 1.058 -6.363 1 94.79 80 VAL B CA 1
ATOM 1691 C C . VAL B 1 80 ? -3.668 0.63 -7.377 1 94.79 80 VAL B C 1
ATOM 1693 O O . VAL B 1 80 ? -2.522 0.359 -7.011 1 94.79 80 VAL B O 1
ATOM 1696 N N . THR B 1 81 ? -4.102 0.547 -8.611 1 96 81 THR B N 1
ATOM 1697 C CA . THR B 1 81 ? -3.22 -0.019 -9.626 1 96 81 THR B CA 1
ATOM 1698 C C . THR B 1 81 ? -3.466 0.638 -10.982 1 96 81 THR B C 1
ATOM 1700 O O . THR B 1 81 ? -4.459 1.346 -11.164 1 96 81 THR B O 1
ATOM 1703 N N . SER B 1 82 ? -2.551 0.433 -11.865 1 93.89 82 SER B N 1
ATOM 1704 C CA . SER B 1 82 ? -2.712 0.892 -13.241 1 93.89 82 SER B CA 1
ATOM 1705 C C . SER B 1 82 ? -3.552 -0.087 -14.055 1 93.89 82 SER B C 1
ATOM 1707 O O . SER B 1 82 ? -3.976 0.228 -15.169 1 93.89 82 SER B O 1
ATOM 1709 N N . ASP B 1 83 ? -3.806 -1.335 -13.472 1 95.08 83 ASP B N 1
ATOM 1710 C CA . ASP B 1 83 ? -4.561 -2.382 -14.154 1 95.08 83 ASP B CA 1
ATOM 1711 C C . ASP B 1 83 ? -6.059 -2.088 -14.123 1 95.08 83 ASP B C 1
ATOM 1713 O O . ASP B 1 83 ? -6.676 -2.096 -13.055 1 95.08 83 ASP B O 1
ATOM 1717 N N . GLN B 1 84 ? -6.69 -1.934 -15.245 1 93.9 84 GLN B N 1
ATOM 1718 C CA . GLN B 1 84 ? -8.11 -1.606 -15.305 1 93.9 84 GLN B CA 1
ATOM 1719 C C . GLN B 1 84 ? -8.966 -2.87 -15.308 1 93.9 84 GLN B C 1
ATOM 1721 O O . GLN B 1 84 ? -10.19 -2.797 -15.181 1 93.9 84 GLN B O 1
ATOM 1726 N N . PHE B 1 85 ? -8.219 -4.001 -15.485 1 91.62 85 PHE B N 1
ATOM 1727 C CA . PHE B 1 85 ? -8.97 -5.245 -15.601 1 91.62 85 PHE B CA 1
ATOM 1728 C C . PHE B 1 85 ? -8.422 -6.299 -14.647 1 91.62 85 PHE B C 1
ATOM 1730 O O . PHE B 1 85 ? -7.928 -7.342 -15.083 1 91.62 85 PHE B O 1
ATOM 1737 N N . ILE B 1 86 ? -8.599 -6.037 -13.382 1 95.22 86 ILE B N 1
ATOM 1738 C CA . ILE B 1 86 ? -8.12 -7.062 -12.462 1 95.22 86 ILE B CA 1
ATOM 1739 C C . ILE B 1 86 ? -9.135 -8.2 -12.383 1 95.22 86 ILE B C 1
ATOM 1741 O O . ILE B 1 86 ? -10.308 -8.018 -12.717 1 95.22 86 ILE B O 1
ATOM 1745 N N . ARG B 1 87 ? -8.646 -9.339 -12.017 1 94.33 87 ARG B N 1
ATOM 1746 C CA . ARG B 1 87 ? -9.509 -10.5 -11.826 1 94.33 87 ARG B CA 1
ATOM 1747 C C . ARG B 1 87 ? -9.505 -10.952 -10.369 1 94.33 87 ARG B C 1
ATOM 1749 O O . ARG B 1 87 ? -8.449 -11.021 -9.738 1 94.33 87 ARG B O 1
ATOM 1756 N N . MET B 1 88 ? -10.718 -11.137 -9.85 1 96.63 88 MET B N 1
ATOM 1757 C CA . MET B 1 88 ? -10.812 -11.6 -8.468 1 96.63 88 MET B CA 1
ATOM 1758 C C . MET B 1 88 ? -11.777 -12.776 -8.354 1 96.63 88 MET B C 1
ATOM 1760 O O . MET B 1 88 ? -12.782 -12.831 -9.064 1 96.63 88 MET B O 1
ATOM 1764 N N . GLU B 1 89 ? -11.432 -13.727 -7.474 1 95.64 89 GLU B N 1
ATOM 1765 C CA . GLU B 1 89 ? -12.281 -14.89 -7.232 1 95.64 89 GLU B CA 1
ATOM 1766 C C . GLU B 1 89 ? -12.37 -15.208 -5.742 1 95.64 89 GLU B C 1
ATOM 1768 O O . GLU B 1 89 ? -11.414 -14.985 -4.997 1 95.64 89 GLU B O 1
ATOM 1773 N N . GLN B 1 90 ? -13.506 -15.64 -5.38 1 94.81 90 GLN B N 1
ATOM 1774 C CA . GLN B 1 90 ? -13.663 -16.123 -4.012 1 94.81 90 GLN B CA 1
ATOM 1775 C C . GLN B 1 90 ? -13.178 -17.563 -3.878 1 94.81 90 GLN B C 1
ATOM 1777 O O . GLN B 1 90 ? -13.688 -18.461 -4.551 1 94.81 90 GLN B O 1
ATOM 1782 N N . THR B 1 91 ? -12.236 -17.776 -3.023 1 94.46 91 THR B N 1
ATOM 1783 C CA . THR B 1 91 ? -11.618 -19.09 -2.884 1 94.46 91 THR B CA 1
ATOM 1784 C C . THR B 1 91 ? -12.142 -19.805 -1.642 1 94.46 91 THR B C 1
ATOM 1786 O O . THR B 1 91 ? -11.88 -20.994 -1.446 1 94.46 91 THR B O 1
ATOM 1789 N N . GLY B 1 92 ? -12.84 -19.125 -0.72 1 92.18 92 GLY B N 1
ATOM 1790 C CA . GLY B 1 92 ? -13.464 -19.611 0.5 1 92.18 92 GLY B CA 1
ATOM 1791 C C . GLY B 1 92 ? -14.505 -18.659 1.057 1 92.18 92 GLY B C 1
ATOM 1792 O O . GLY B 1 92 ? -14.846 -17.661 0.42 1 92.18 92 GLY B O 1
ATOM 1793 N N . ASP B 1 93 ? -14.973 -18.97 2.242 1 90.69 93 ASP B N 1
ATOM 1794 C CA . ASP B 1 93 ? -16.02 -18.149 2.841 1 90.69 93 ASP B CA 1
ATOM 1795 C C . ASP B 1 93 ? -15.514 -16.738 3.13 1 90.69 93 ASP B C 1
ATOM 1797 O O . ASP B 1 93 ? -16.249 -15.762 2.965 1 90.69 93 ASP B O 1
ATOM 1801 N N . ASN B 1 94 ? -14.206 -16.705 3.469 1 94.42 94 ASN B N 1
ATOM 1802 C CA . ASN B 1 94 ? -13.67 -15.4 3.839 1 94.42 94 ASN B CA 1
ATOM 1803 C C . ASN B 1 94 ? -12.364 -15.102 3.106 1 94.42 94 ASN B C 1
ATOM 1805 O O . ASN B 1 94 ? -11.566 -14.281 3.561 1 94.42 94 ASN B O 1
ATOM 1809 N N . THR B 1 95 ? -12.087 -15.914 2.054 1 96.61 95 THR B N 1
ATOM 1810 C CA . THR B 1 95 ? -10.829 -15.731 1.34 1 96.61 95 THR B CA 1
ATOM 1811 C C . THR B 1 95 ? -11.083 -15.342 -0.114 1 96.61 95 THR B C 1
ATOM 1813 O O . THR B 1 95 ? -11.995 -15.871 -0.753 1 96.61 95 THR B O 1
ATOM 1816 N N . LEU B 1 96 ? -10.326 -14.413 -0.599 1 97.51 96 LEU B N 1
ATOM 1817 C CA . LEU B 1 96 ? -10.369 -13.938 -1.977 1 97.51 96 LEU B CA 1
ATOM 1818 C C . LEU B 1 96 ? -8.984 -13.987 -2.613 1 97.51 96 LEU B C 1
ATOM 1820 O O . LEU B 1 96 ? -7.972 -13.961 -1.909 1 97.51 96 LEU B O 1
ATOM 1824 N N . SER B 1 97 ? -8.97 -14.115 -3.898 1 97.6 97 SER B N 1
ATOM 1825 C CA . SER B 1 97 ? -7.728 -14.072 -4.664 1 97.6 97 SER B CA 1
ATOM 1826 C C . SER B 1 97 ? -7.825 -13.08 -5.818 1 97.6 97 SER B C 1
ATOM 1828 O O . SER B 1 97 ? -8.795 -13.097 -6.579 1 97.6 97 SER B O 1
ATOM 1830 N N . VAL B 1 98 ? -6.814 -12.217 -5.948 1 97.93 98 VAL B N 1
ATOM 1831 C CA . VAL B 1 98 ? -6.847 -11.208 -7.001 1 97.93 98 VAL B CA 1
ATOM 1832 C C . VAL B 1 98 ? -5.607 -11.341 -7.883 1 97.93 98 VAL B C 1
ATOM 1834 O O . VAL B 1 98 ? -4.518 -11.648 -7.392 1 97.93 98 VAL B O 1
ATOM 1837 N N . THR B 1 99 ? -5.765 -11.187 -9.132 1 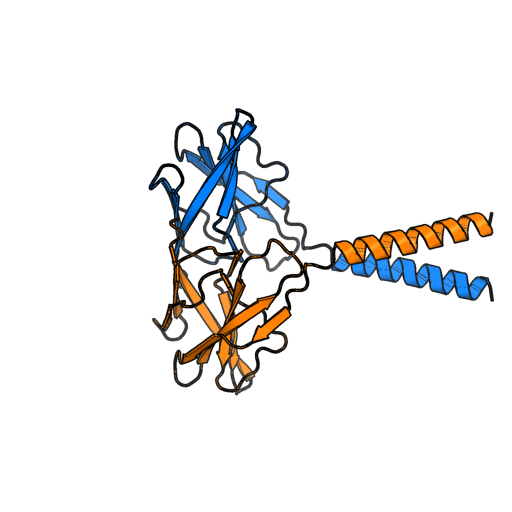97.93 99 THR B N 1
ATOM 1838 C CA . THR B 1 99 ? -4.675 -11.144 -10.1 1 97.93 99 THR B CA 1
ATOM 1839 C C . THR B 1 99 ? -4.555 -9.754 -10.718 1 97.93 99 THR B C 1
ATOM 1841 O O . THR B 1 99 ? -5.536 -9.209 -11.228 1 97.93 99 THR B O 1
ATOM 1844 N N . VAL B 1 100 ? -3.404 -9.186 -10.619 1 97.42 100 VAL B N 1
ATOM 1845 C CA . VAL B 1 100 ? -3.156 -7.831 -11.1 1 97.42 100 VAL B CA 1
ATOM 1846 C C . VAL B 1 100 ? -1.997 -7.839 -12.094 1 97.42 100 VAL B C 1
ATOM 1848 O O . VAL B 1 100 ? -0.948 -8.432 -11.829 1 97.42 100 VAL B O 1
ATOM 1851 N N . ASN B 1 101 ? -2.208 -7.173 -13.272 1 96.31 101 ASN B N 1
ATOM 1852 C CA . ASN B 1 101 ? -1.146 -7.013 -14.26 1 96.31 101 ASN B CA 1
ATOM 1853 C C . ASN B 1 101 ? -0.768 -5.547 -14.444 1 96.31 101 ASN B C 1
ATOM 1855 O O . ASN B 1 101 ? -1.463 -4.805 -15.141 1 96.31 101 ASN B O 1
ATOM 1859 N N . GLY B 1 102 ? 0.274 -5.19 -13.831 1 94.98 102 GLY B N 1
ATOM 1860 C CA . GLY B 1 102 ? 0.7 -3.806 -13.965 1 94.98 102 GLY B CA 1
ATOM 1861 C C . GLY B 1 102 ? 1.242 -3.221 -12.675 1 94.98 102 GLY B C 1
ATOM 1862 O O . GLY B 1 102 ? 1.676 -3.959 -11.787 1 94.98 102 GLY B O 1
ATOM 1863 N N . ARG B 1 103 ? 1.291 -1.906 -12.609 1 94.67 103 ARG B N 1
ATOM 1864 C CA . ARG B 1 103 ? 1.853 -1.198 -11.463 1 94.67 103 ARG B CA 1
ATOM 1865 C C . ARG B 1 103 ? 0.858 -1.147 -10.309 1 94.67 103 ARG B C 1
ATOM 1867 O O . ARG B 1 103 ? -0.336 -0.922 -10.521 1 94.67 103 ARG B O 1
ATOM 1874 N N . ILE B 1 104 ? 1.359 -1.39 -9.135 1 96.24 104 ILE B N 1
ATOM 1875 C CA . ILE B 1 104 ? 0.564 -1.268 -7.917 1 96.24 104 ILE B CA 1
ATOM 1876 C C . ILE B 1 104 ? 1.076 -0.096 -7.083 1 96.24 104 ILE B C 1
ATOM 1878 O O . ILE B 1 104 ? 2.255 -0.05 -6.723 1 96.24 104 ILE B O 1
ATOM 1882 N N . TYR B 1 105 ? 0.168 0.792 -6.76 1 92.63 105 TYR B N 1
ATOM 1883 C CA . TYR B 1 105 ? 0.53 1.97 -5.98 1 92.63 105 TYR B CA 1
ATOM 1884 C C . TYR B 1 105 ? 0.3 1.73 -4.492 1 92.63 105 TYR B C 1
ATOM 1886 O O . TYR B 1 105 ? 1.05 2.234 -3.653 1 92.63 105 TYR B O 1
ATOM 1894 N N . GLN B 1 106 ? -0.738 0.941 -4.208 1 93.4 106 GLN B N 1
ATOM 1895 C CA . GLN B 1 106 ? -1.108 0.596 -2.839 1 93.4 106 GLN B CA 1
ATOM 1896 C C . GLN B 1 106 ? -1.86 -0.731 -2.789 1 93.4 106 GLN B C 1
ATOM 1898 O O . GLN B 1 106 ? -2.631 -1.047 -3.697 1 93.4 106 GLN B O 1
ATOM 1903 N N . TYR B 1 107 ? -1.626 -1.375 -1.726 1 96.38 107 TYR B N 1
ATOM 1904 C CA . TYR B 1 107 ? -2.32 -2.646 -1.55 1 96.38 107 TYR B CA 1
ATOM 1905 C C . TYR B 1 107 ? -2.301 -3.08 -0.09 1 96.38 107 TYR B C 1
ATOM 1907 O O . TYR B 1 107 ? -1.262 -3.012 0.571 1 96.38 107 TYR B O 1
ATOM 1915 N N . HIS B 1 108 ? -3.386 -3.434 0.394 1 95.6 108 HIS B N 1
ATOM 1916 C CA . HIS B 1 108 ? -3.521 -4.122 1.673 1 95.6 108 HIS B CA 1
ATOM 1917 C C . HIS B 1 108 ? -4.511 -5.277 1.576 1 95.6 108 HIS B C 1
ATOM 1919 O O . HIS B 1 108 ? -5.437 -5.24 0.762 1 95.6 108 HIS B O 1
ATOM 1925 N N . ASN B 1 109 ? -4.328 -6.318 2.361 1 97.22 109 ASN B N 1
ATOM 1926 C CA . ASN B 1 109 ? -5.05 -7.548 2.053 1 97.22 109 ASN B CA 1
ATOM 1927 C C . ASN B 1 109 ? -5.933 -7.986 3.218 1 97.22 109 ASN B C 1
ATOM 1929 O O . ASN B 1 109 ? -6.38 -9.134 3.266 1 97.22 109 ASN B O 1
ATOM 1933 N N . ASP B 1 110 ? -6.13 -7.185 4.192 1 94.55 110 ASP B N 1
ATOM 1934 C CA . ASP B 1 110 ? -7.017 -7.431 5.325 1 94.55 110 ASP B CA 1
ATOM 1935 C C . ASP B 1 110 ? -8.211 -6.479 5.303 1 94.55 110 ASP B C 1
ATOM 1937 O O . ASP B 1 110 ? -8.075 -5.296 5.622 1 94.55 110 ASP B O 1
ATOM 1941 N N . LEU B 1 111 ? -9.398 -7.064 4.988 1 94.39 111 LEU B N 1
ATOM 1942 C CA . LEU B 1 111 ? -10.533 -6.184 4.73 1 94.39 111 LEU B CA 1
ATOM 1943 C C . LEU B 1 111 ? -11.696 -6.509 5.661 1 94.39 111 LEU B C 1
ATOM 1945 O O . LEU B 1 111 ? -12.045 -7.679 5.839 1 94.39 111 LEU B O 1
ATOM 1949 N N . TRP B 1 112 ? -12.178 -5.485 6.284 1 92.08 112 TRP B N 1
ATOM 1950 C CA . TRP B 1 112 ? -13.435 -5.553 7.022 1 92.08 112 TRP B CA 1
ATOM 1951 C C . TRP B 1 112 ? -14.548 -4.831 6.27 1 92.08 112 TRP B C 1
ATOM 1953 O O . TRP B 1 112 ? -14.508 -3.609 6.114 1 92.08 112 TRP B O 1
ATOM 1963 N N . VAL B 1 113 ? -15.5 -5.612 5.782 1 91.67 113 VAL B N 1
ATOM 1964 C CA . VAL B 1 113 ? -16.547 -5.073 4.922 1 91.67 113 VAL B CA 1
ATOM 1965 C C . VAL B 1 113 ? -17.9 -5.184 5.623 1 91.67 113 VAL B C 1
ATOM 1967 O O . VAL B 1 113 ? -18.288 -6.266 6.068 1 91.67 113 VAL B O 1
ATOM 1970 N N . PRO B 1 114 ? -18.611 -4.135 5.7 1 87.49 114 PRO B N 1
ATOM 1971 C CA . PRO B 1 114 ? -19.931 -4.202 6.332 1 87.49 114 PRO B CA 1
ATOM 1972 C C . PRO B 1 114 ? -20.962 -4.928 5.47 1 87.49 114 PRO B C 1
ATOM 1974 O O . PRO B 1 114 ? -20.96 -4.781 4.245 1 87.49 114 PRO B O 1
ATOM 1977 N N . LYS B 1 115 ? -21.706 -5.694 6.17 1 82.47 115 LYS B N 1
ATOM 1978 C CA . LYS B 1 115 ? -22.833 -6.367 5.53 1 82.47 115 LYS B CA 1
ATOM 1979 C C . LYS B 1 115 ? -24.102 -5.525 5.625 1 82.47 115 LYS B C 1
ATOM 1981 O O . LYS B 1 115 ? -24.139 -4.528 6.349 1 82.47 115 LYS B O 1
ATOM 1986 N N . SER B 1 116 ? -25.071 -5.957 4.937 1 75.36 116 SER B N 1
ATOM 1987 C CA . SER B 1 116 ? -26.367 -5.286 4.963 1 75.36 116 SER B CA 1
ATOM 1988 C C . SER B 1 116 ? -27.024 -5.407 6.335 1 75.36 116 SER B C 1
ATOM 1990 O O . SER B 1 116 ? -27.836 -4.562 6.716 1 75.36 116 SER B O 1
ATOM 1992 N N . ASP B 1 117 ? -26.664 -6.345 7.057 1 79.05 117 ASP B N 1
ATOM 1993 C CA . ASP B 1 117 ? -27.291 -6.579 8.354 1 79.05 117 ASP B CA 1
ATOM 1994 C C . ASP B 1 117 ? -26.537 -5.854 9.467 1 79.05 117 ASP B C 1
ATOM 1996 O O . ASP B 1 117 ? -26.904 -5.955 10.64 1 79.05 117 ASP B O 1
ATOM 2000 N N . GLY B 1 118 ? -25.536 -5.201 9.07 1 76.19 118 GLY B N 1
ATOM 2001 C CA . GLY B 1 118 ? -24.761 -4.437 10.035 1 76.19 118 GLY B CA 1
ATOM 2002 C C . GLY B 1 118 ? -23.537 -5.178 10.538 1 76.19 118 GLY B C 1
ATOM 2003 O O . GLY B 1 118 ? -22.707 -4.607 11.248 1 76.19 118 GLY B O 1
ATOM 2004 N N . LYS B 1 119 ? -23.515 -6.412 10.271 1 86.86 119 LYS B N 1
ATOM 2005 C CA . LYS B 1 119 ? -22.351 -7.19 10.684 1 86.86 119 LYS B CA 1
ATOM 2006 C C . LYS B 1 119 ? -21.174 -6.962 9.739 1 86.86 119 LYS B C 1
ATOM 2008 O O . LYS B 1 119 ? -21.362 -6.533 8.598 1 86.86 119 LYS B O 1
ATOM 2013 N N . LEU B 1 120 ? -19.9 -7.234 10.291 1 90.92 120 LEU B N 1
ATOM 2014 C CA . LEU B 1 120 ? -18.695 -7.058 9.489 1 90.92 120 LEU B CA 1
ATOM 2015 C C . LEU B 1 120 ? -18.189 -8.398 8.966 1 90.92 120 LEU B C 1
ATOM 2017 O O . LEU B 1 120 ? -18.212 -9.399 9.686 1 90.92 120 LEU B O 1
ATOM 2021 N N . GLN B 1 121 ? -17.961 -8.447 7.713 1 92.57 121 GLN B N 1
ATOM 2022 C CA . GLN B 1 121 ? -17.318 -9.6 7.091 1 92.57 121 GLN B CA 1
ATOM 2023 C C . GLN B 1 121 ? -15.82 -9.368 6.92 1 92.57 121 GLN B C 1
ATOM 2025 O O . GLN B 1 121 ? -15.403 -8.346 6.371 1 92.57 121 GLN B O 1
ATOM 2030 N N . HIS B 1 122 ? -14.993 -10.264 7.418 1 94.51 122 HIS B N 1
ATOM 2031 C CA . HIS B 1 122 ? -13.541 -10.19 7.301 1 94.51 122 HIS B CA 1
ATOM 2032 C C . HIS B 1 122 ? -13.045 -10.975 6.092 1 94.51 122 HIS B C 1
ATOM 2034 O O . HIS B 1 122 ? -13.232 -12.192 6.017 1 94.51 122 HIS B O 1
ATOM 2040 N N . PHE B 1 123 ? -12.439 -10.31 5.194 1 95.73 123 PHE B N 1
ATOM 2041 C CA . PHE B 1 123 ? -11.879 -10.974 4.023 1 95.73 123 PHE B CA 1
ATOM 2042 C C . PHE B 1 123 ? -10.356 -10.972 4.076 1 95.73 123 PHE B C 1
ATOM 2044 O O . PHE B 1 123 ? -9.742 -9.949 4.385 1 95.73 123 PHE B O 1
ATOM 2051 N N . LEU B 1 124 ? -9.785 -12.13 3.803 1 97.54 124 LEU B N 1
ATOM 2052 C CA . LEU B 1 124 ? -8.355 -12.282 3.558 1 97.54 124 LEU B CA 1
ATOM 2053 C C . LEU B 1 124 ? -8.066 -12.365 2.063 1 97.54 124 LEU B C 1
ATOM 2055 O O . LEU B 1 124 ? -8.552 -13.27 1.382 1 97.54 124 LEU B O 1
ATOM 2059 N N . VAL B 1 125 ? -7.287 -11.412 1.564 1 97.78 125 VAL B N 1
ATOM 2060 C CA . VAL B 1 125 ? -7.101 -11.321 0.119 1 97.78 125 VAL B CA 1
ATOM 2061 C C . VAL B 1 125 ? -5.689 -11.771 -0.25 1 97.78 125 VAL B C 1
ATOM 2063 O O . VAL B 1 125 ? -4.706 -11.159 0.175 1 97.78 125 VAL B O 1
ATOM 2066 N N . SER B 1 126 ? -5.584 -12.817 -1.003 1 98.03 126 SER B N 1
ATOM 2067 C CA . SER B 1 126 ? -4.334 -13.209 -1.645 1 98.03 126 SER B CA 1
ATOM 2068 C C . SER B 1 126 ? -4.184 -12.55 -3.012 1 98.03 126 SER B C 1
ATOM 2070 O O . SER B 1 126 ? -5.177 -12.18 -3.641 1 98.03 126 SER B O 1
ATOM 2072 N N . ALA B 1 127 ? -2.919 -12.391 -3.429 1 98.13 127 ALA B N 1
ATOM 2073 C CA . ALA B 1 127 ? -2.724 -11.658 -4.677 1 98.13 127 ALA B CA 1
ATOM 2074 C C . ALA B 1 127 ? -1.59 -12.266 -5.498 1 98.13 127 ALA B C 1
ATOM 2076 O O . ALA B 1 127 ? -0.579 -12.703 -4.944 1 98.13 127 ALA B O 1
ATOM 2077 N N . THR B 1 128 ? -1.816 -12.338 -6.78 1 97.81 128 THR B N 1
ATOM 2078 C CA . THR B 1 128 ? -0.775 -12.558 -7.778 1 97.81 128 THR B CA 1
ATOM 2079 C C . THR B 1 128 ? -0.593 -11.32 -8.651 1 97.81 128 THR B C 1
ATOM 2081 O O . THR B 1 128 ? -1.463 -10.991 -9.461 1 97.81 128 THR B O 1
ATOM 2084 N N . ALA B 1 129 ? 0.454 -10.621 -8.389 1 97.79 129 ALA B N 1
ATOM 2085 C CA . ALA B 1 129 ? 0.733 -9.376 -9.098 1 97.79 129 ALA B CA 1
ATOM 2086 C C . ALA B 1 129 ? 1.904 -9.543 -10.062 1 97.79 129 ALA B C 1
ATOM 2088 O O . ALA B 1 129 ? 3.007 -9.909 -9.65 1 97.79 129 ALA B O 1
ATOM 2089 N N . ASN B 1 130 ? 1.596 -9.242 -11.319 1 96.87 130 ASN B N 1
ATOM 2090 C CA . ASN B 1 130 ? 2.618 -9.304 -12.359 1 96.87 130 ASN B CA 1
ATOM 2091 C C . ASN B 1 130 ? 2.967 -7.915 -12.886 1 96.87 130 ASN B C 1
ATOM 2093 O O . ASN B 1 130 ? 2.103 -7.212 -13.413 1 96.87 130 ASN B O 1
ATOM 2097 N N . TYR B 1 131 ? 4.178 -7.562 -12.646 1 96.17 131 TYR B N 1
ATOM 2098 C CA . TYR B 1 131 ? 4.654 -6.295 -13.191 1 96.17 131 TYR B CA 1
ATOM 2099 C C . TYR B 1 131 ? 5.864 -6.51 -14.093 1 96.17 131 TYR B C 1
ATOM 2101 O O . TYR B 1 131 ? 7.001 -6.551 -13.617 1 96.17 131 TYR B O 1
ATOM 2109 N N . VAL B 1 132 ? 5.583 -6.654 -15.407 1 86.74 132 VAL B N 1
ATOM 2110 C CA . VAL B 1 132 ? 6.634 -6.875 -16.394 1 86.74 132 VAL B CA 1
ATOM 2111 C C . VAL B 1 132 ? 6.469 -5.896 -17.553 1 86.74 132 VAL B C 1
ATOM 2113 O O . VAL B 1 132 ? 5.346 -5.593 -17.963 1 86.74 132 VAL B O 1
ATOM 2116 N N . ARG B 1 133 ? 7.428 -4.93 -17.641 1 77.36 133 ARG B N 1
ATOM 2117 C CA . ARG B 1 133 ? 7.374 -4.072 -18.82 1 77.36 133 ARG B CA 1
ATOM 2118 C C . ARG B 1 133 ? 8.324 -4.571 -19.903 1 77.36 133 ARG B C 1
ATOM 2120 O O . ARG B 1 133 ? 9.363 -5.162 -19.602 1 77.36 133 ARG B O 1
#

Radius of gyration: 21.98 Å; Cα contacts (8 Å, |Δi|>4): 559; chains: 2; bounding box: 55×64×42 Å

Solvent-accessible surface area (backbone atoms only — not comparable to full-atom values): 14405 Å² total; per-residue (Å²): 110,69,66,56,52,49,51,51,49,51,50,50,45,50,51,48,50,48,51,48,57,66,62,43,68,74,61,66,41,80,56,58,80,69,41,77,41,76,61,54,95,55,33,28,41,38,27,23,34,39,46,52,76,47,81,82,53,64,74,33,28,30,30,37,73,36,29,67,93,57,75,69,78,94,60,74,58,40,34,31,22,54,37,78,74,61,47,73,45,64,79,50,98,42,30,34,39,34,41,39,62,42,52,35,70,35,34,42,29,77,42,80,33,59,40,95,86,68,46,73,44,62,36,26,38,20,36,43,36,42,30,80,132,112,68,65,58,50,49,51,50,49,50,49,49,46,51,51,47,50,49,49,49,58,65,62,42,67,75,62,66,42,78,55,60,78,69,40,78,42,78,61,53,96,55,33,27,40,38,27,24,35,40,46,52,74,45,80,83,53,64,73,33,28,31,31,37,71,36,28,68,90,58,74,70,77,94,60,74,57,41,35,32,21,54,38,78,75,60,46,72,45,64,79,50,99,43,30,34,39,36,40,39,61,43,53,36,71,34,32,40,29,75,42,79,35,59,40,94,83,69,48,72,45,61,35,26,38,19,36,43,35,42,30,81,134

pLDDT: mean 84.41, std 14.25, range [48.03, 98.17]